Protein AF-A0A162UGE2-F1 (afdb_monomer)

pLDDT: mean 70.45, std 16.46, range [35.06, 89.88]

Solvent-accessible surface area (backbone atoms only — not comparable to full-atom values): 12257 Å² total; per-residue (Å²): 136,86,88,72,96,74,94,75,81,85,83,86,82,84,95,67,82,81,63,84,65,48,71,69,56,48,53,51,53,53,48,33,48,74,70,63,76,38,89,45,49,64,59,45,23,54,54,41,41,74,75,71,41,84,59,52,35,69,58,51,49,52,49,39,48,75,73,67,54,71,92,69,76,78,77,47,62,70,64,56,36,51,49,29,62,75,54,54,82,55,48,61,70,60,48,52,76,46,77,49,71,57,80,47,76,48,74,61,85,87,57,102,73,81,59,71,46,37,36,39,41,37,38,31,50,90,22,70,53,75,75,43,72,43,90,64,85,93,61,90,88,76,78,88,66,89,72,87,59,55,78,74,51,37,53,53,52,49,52,54,49,54,53,54,74,62,53,54,37,65,57,35,38,51,55,49,59,43,45,54,58,52,27,52,53,28,54,79,47,70,27,46,86,76,81,84,128

InterPro domains:
  IPR036397 Ribonuclease H superfam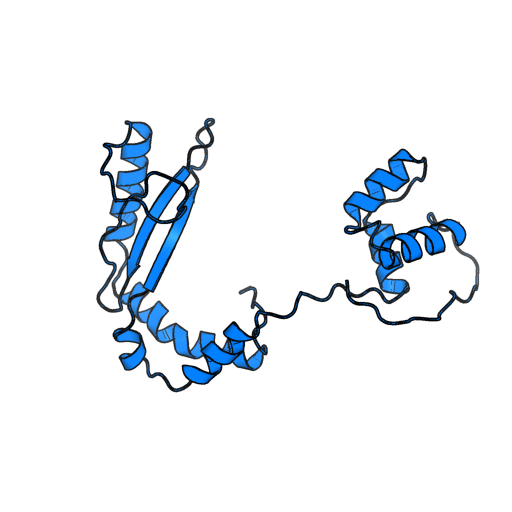ily [G3DSA:3.30.420.10] (74-150)
  IPR036397 Ribonuclease H superfamily [G3DSA:3.30.420.10] (151-194)

Structure (mmCIF, N/CA/C/O backbone):
data_AF-A0A162UGE2-F1
#
_entry.id   AF-A0A162UGE2-F1
#
loop_
_atom_site.group_PDB
_atom_site.id
_atom_site.type_symbol
_atom_site.label_atom_id
_atom_site.label_alt_id
_atom_site.label_comp_id
_atom_site.label_asym_id
_atom_site.label_entity_id
_atom_site.label_seq_id
_atom_site.pdbx_PDB_ins_code
_atom_site.Cartn_x
_atom_site.Cartn_y
_atom_site.Cartn_z
_atom_site.occupancy
_atom_site.B_iso_or_equiv
_atom_site.auth_seq_id
_atom_site.auth_comp_id
_atom_site.auth_asym_id
_atom_site.auth_atom_id
_atom_site.pdbx_PDB_model_num
ATOM 1 N N . MET A 1 1 ? -16.687 3.873 14.092 1.00 37.12 1 MET A N 1
ATOM 2 C CA . MET A 1 1 ? -17.108 2.697 14.892 1.00 37.12 1 MET A CA 1
ATOM 3 C C . MET A 1 1 ? -18.549 2.375 14.524 1.00 37.12 1 MET A C 1
ATOM 5 O O . MET A 1 1 ? -19.395 3.227 14.742 1.00 37.12 1 MET A O 1
ATOM 9 N N . LYS A 1 2 ? -18.861 1.229 13.899 1.00 37.53 2 LYS A N 1
ATOM 10 C CA . LYS A 1 2 ? -20.266 0.916 13.568 1.00 37.53 2 LYS A CA 1
ATOM 11 C C . LYS A 1 2 ? -20.962 0.146 14.689 1.00 37.53 2 LYS A C 1
ATOM 13 O O . LYS A 1 2 ? -20.415 -0.804 15.243 1.00 37.53 2 LYS A O 1
ATOM 18 N N . LYS A 1 3 ? -22.176 0.619 14.982 1.00 38.38 3 LYS A N 1
ATOM 19 C CA . LYS A 1 3 ? -23.076 0.246 16.076 1.00 38.38 3 LYS A CA 1
ATOM 20 C C . LYS A 1 3 ? -23.472 -1.230 15.995 1.00 38.38 3 LYS A C 1
ATOM 22 O O . LYS A 1 3 ? -24.048 -1.667 15.002 1.00 38.38 3 LYS A O 1
ATOM 27 N N . LYS A 1 4 ? -23.218 -1.976 17.068 1.00 35.09 4 LYS A N 1
ATOM 28 C CA . LYS A 1 4 ? -24.008 -3.158 17.423 1.00 35.09 4 LYS A CA 1
ATOM 29 C C . LYS A 1 4 ? -24.786 -2.793 18.677 1.00 35.09 4 LYS A C 1
ATOM 31 O O . LYS A 1 4 ? -24.196 -2.310 19.639 1.00 35.09 4 LYS A O 1
ATOM 36 N N . HIS A 1 5 ? -26.103 -2.957 18.635 1.00 36.00 5 HIS A N 1
ATOM 37 C CA . HIS A 1 5 ? -26.943 -2.776 19.811 1.00 36.00 5 HIS A CA 1
ATOM 38 C C . HIS A 1 5 ? -26.570 -3.878 20.808 1.00 36.00 5 HIS A C 1
ATOM 40 O O . HIS A 1 5 ? -26.727 -5.057 20.501 1.00 36.00 5 HIS A O 1
ATOM 46 N N . CYS A 1 6 ? -25.992 -3.496 21.946 1.00 35.06 6 CYS A N 1
ATOM 47 C CA . CYS A 1 6 ? -25.591 -4.427 22.991 1.00 35.06 6 CYS A CA 1
ATOM 48 C C . CYS A 1 6 ? -26.278 -4.009 24.291 1.00 35.06 6 CYS A C 1
ATOM 50 O O . CYS A 1 6 ? -25.875 -3.047 24.939 1.00 35.06 6 CYS A O 1
ATOM 52 N N . THR A 1 7 ? -27.354 -4.708 24.641 1.00 39.28 7 THR A N 1
ATOM 53 C CA . THR A 1 7 ? -27.967 -4.662 25.969 1.00 39.28 7 THR A CA 1
ATOM 54 C C . THR A 1 7 ? -27.251 -5.686 26.840 1.00 39.28 7 THR A C 1
ATOM 56 O O . THR A 1 7 ? -27.630 -6.856 26.863 1.00 39.28 7 THR A O 1
ATOM 59 N N . PHE A 1 8 ? -26.184 -5.277 27.520 1.00 36.88 8 PHE A N 1
ATOM 60 C CA . PHE A 1 8 ? -25.594 -6.097 28.574 1.00 36.88 8 PHE A CA 1
ATOM 61 C C . PHE A 1 8 ? -25.014 -5.198 29.666 1.00 36.88 8 PHE A C 1
ATOM 63 O O . PHE A 1 8 ? -24.009 -4.521 29.460 1.00 36.88 8 PHE A O 1
ATOM 70 N N . LEU A 1 9 ? -25.696 -5.166 30.813 1.00 38.81 9 LEU A N 1
ATOM 71 C CA . LEU A 1 9 ? -25.177 -4.603 32.058 1.00 38.81 9 LEU A CA 1
ATOM 72 C C . LEU A 1 9 ? -24.212 -5.626 32.684 1.00 38.81 9 LEU A C 1
ATOM 74 O O . LEU A 1 9 ? -24.515 -6.822 32.638 1.00 38.81 9 LEU A O 1
ATOM 78 N N . PRO A 1 10 ? -23.067 -5.216 33.257 1.00 40.47 10 PRO A N 1
ATOM 79 C CA . PRO A 1 10 ? -22.128 -6.160 33.848 1.00 40.47 10 PRO A CA 1
ATOM 80 C C . PRO A 1 10 ? -22.742 -6.799 35.098 1.00 40.47 10 PRO A C 1
ATOM 82 O O . PRO A 1 10 ? -23.132 -6.113 36.039 1.00 40.47 10 PRO A O 1
ATOM 85 N N . THR A 1 11 ? -22.809 -8.128 35.124 1.00 37.62 11 THR A N 1
ATOM 86 C CA . THR A 1 11 ? -23.191 -8.898 36.311 1.00 37.62 11 THR A CA 1
ATOM 87 C C . THR A 1 11 ? -22.106 -8.781 37.380 1.00 37.62 11 THR A C 1
ATOM 89 O O . THR A 1 11 ? -20.961 -9.176 37.152 1.00 37.62 11 THR A O 1
ATOM 92 N N . ALA A 1 12 ? -22.468 -8.255 38.549 1.00 46.47 12 ALA A N 1
ATOM 93 C CA . ALA A 1 12 ? -21.586 -8.151 39.704 1.00 46.47 12 ALA A CA 1
ATOM 94 C C . ALA A 1 12 ? -21.286 -9.530 40.314 1.00 46.47 12 ALA A C 1
ATOM 96 O O . ALA A 1 12 ? -22.210 -10.288 40.603 1.00 46.47 12 ALA A O 1
ATOM 97 N N . SER A 1 13 ? -20.007 -9.833 40.578 1.00 38.47 13 SER A N 1
ATOM 98 C CA . SER A 1 13 ? -19.630 -10.804 41.615 1.00 38.47 13 SER A CA 1
ATOM 99 C C . SER A 1 13 ? -18.133 -10.753 41.986 1.00 38.47 13 SER A C 1
ATOM 101 O O . SER A 1 13 ? -17.267 -10.996 41.149 1.00 38.47 13 SER A O 1
ATOM 103 N N . MET A 1 14 ? -17.908 -10.548 43.292 1.00 36.94 14 MET A N 1
ATOM 104 C CA . MET A 1 14 ? -16.846 -11.090 44.160 1.00 36.94 14 MET A CA 1
ATOM 105 C C . MET A 1 14 ? -15.419 -10.491 44.110 1.00 36.94 14 MET A C 1
ATOM 107 O O . MET A 1 14 ? -14.548 -10.915 43.359 1.00 36.94 14 MET A O 1
ATOM 111 N N . GLY A 1 15 ? -15.155 -9.584 45.065 1.00 42.31 15 GLY A N 1
ATOM 112 C CA . GLY A 1 15 ? -13.962 -9.647 45.928 1.00 42.31 15 GLY A CA 1
ATOM 113 C C . GLY A 1 15 ? -12.599 -9.230 45.364 1.00 42.31 15 GLY A C 1
ATOM 114 O O . GLY A 1 15 ? -11.612 -9.901 45.653 1.00 42.31 15 GLY A O 1
ATOM 115 N N . SER A 1 16 ? -12.494 -8.132 44.612 1.00 43.59 16 SER A N 1
ATOM 116 C CA . SER A 1 16 ? -11.194 -7.609 44.151 1.00 43.59 16 SER A CA 1
ATOM 117 C C . SER A 1 16 ? -10.983 -6.123 44.470 1.00 43.59 16 SER A C 1
ATOM 119 O O . SER A 1 16 ? -11.924 -5.395 44.786 1.00 43.59 16 SER A O 1
ATOM 121 N N . ARG A 1 17 ? -9.705 -5.703 44.441 1.00 45.56 17 ARG 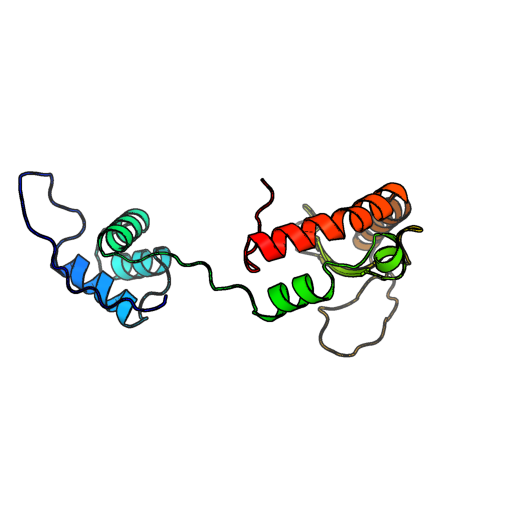A N 1
ATOM 122 C CA . ARG A 1 17 ? -9.225 -4.320 44.626 1.00 45.56 17 ARG A CA 1
ATOM 123 C C . ARG A 1 17 ? -10.130 -3.352 43.844 1.00 45.56 17 ARG A C 1
ATOM 125 O O . ARG A 1 17 ? -10.404 -3.651 42.682 1.00 45.56 17 ARG A O 1
ATOM 132 N N . PRO A 1 18 ? -10.581 -2.230 44.440 1.00 50.41 18 PRO A N 1
ATOM 133 C CA . PRO A 1 18 ? -11.580 -1.364 43.820 1.00 50.41 18 PRO A CA 1
ATOM 134 C C . PRO A 1 18 ? -11.155 -0.989 42.401 1.00 50.41 18 PRO A C 1
ATOM 136 O O . PRO A 1 18 ? -10.018 -0.561 42.176 1.00 50.41 18 PRO A O 1
ATOM 139 N N . ALA A 1 19 ? -12.052 -1.218 41.441 1.00 59.06 19 ALA A N 1
ATOM 140 C CA . ALA A 1 19 ? -11.786 -0.936 40.044 1.00 59.06 19 ALA A CA 1
ATOM 141 C C . ALA A 1 19 ? -11.471 0.558 39.884 1.00 59.06 19 ALA A C 1
ATOM 143 O O . ALA A 1 19 ? -12.216 1.417 40.347 1.00 59.06 19 ALA A O 1
ATOM 144 N N . GLN A 1 20 ? -10.368 0.871 39.200 1.00 63.16 20 GLN A N 1
ATOM 145 C CA . GLN A 1 20 ? -9.958 2.250 38.896 1.00 63.16 20 GLN A CA 1
ATOM 146 C C . GLN A 1 20 ? -11.020 3.015 38.076 1.00 63.16 20 GLN A C 1
ATOM 148 O O . GLN A 1 20 ? -10.999 4.240 38.004 1.00 63.16 20 GLN A O 1
ATOM 153 N N . ILE A 1 21 ? -11.947 2.286 37.452 1.00 70.19 21 ILE A N 1
ATOM 154 C CA . ILE A 1 21 ? -13.096 2.812 36.726 1.00 70.19 21 ILE A CA 1
ATOM 155 C C . ILE A 1 21 ? -14.345 2.262 37.416 1.00 70.19 21 ILE A C 1
ATOM 157 O O . ILE A 1 21 ? -14.607 1.063 37.354 1.00 70.19 21 ILE A O 1
ATOM 161 N N . ASP A 1 22 ? -15.095 3.144 38.069 1.00 79.19 22 ASP A N 1
ATOM 162 C CA . ASP A 1 22 ? -16.381 2.819 38.689 1.00 79.19 22 ASP A CA 1
ATOM 163 C C . ASP A 1 22 ? -17.473 2.575 37.621 1.00 79.19 22 ASP A C 1
ATOM 165 O O . ASP A 1 22 ? -17.327 2.958 36.455 1.00 79.19 22 ASP A O 1
ATOM 169 N N . GLU A 1 23 ? -18.591 1.959 37.999 1.00 79.88 23 GLU A N 1
ATOM 170 C CA . GLU A 1 23 ? -19.719 1.631 37.118 1.00 79.88 23 GLU A CA 1
ATOM 171 C C . GLU A 1 23 ? -20.290 2.884 36.431 1.00 79.88 23 GLU A C 1
ATOM 173 O O . GLU A 1 23 ? -20.550 2.892 35.224 1.00 79.88 23 GLU A O 1
ATOM 178 N N . ARG A 1 24 ? -20.378 3.999 37.166 1.00 79.88 24 ARG A N 1
ATOM 179 C CA . ARG A 1 24 ? -20.823 5.295 36.623 1.00 79.88 24 ARG A CA 1
ATOM 180 C C . ARG A 1 24 ? -19.891 5.819 35.536 1.00 79.88 24 ARG A C 1
ATOM 182 O O . ARG A 1 24 ? -20.348 6.295 34.496 1.00 79.88 24 ARG A O 1
ATOM 189 N N . LEU A 1 25 ? -18.583 5.716 35.764 1.00 84.38 25 LEU A N 1
ATOM 190 C CA . LEU A 1 25 ? -17.578 6.152 34.799 1.00 84.38 25 LEU A CA 1
ATOM 191 C C . LEU A 1 25 ? -17.548 5.217 33.586 1.00 84.38 25 LEU A C 1
ATOM 193 O O . LEU A 1 25 ? -17.397 5.678 32.458 1.00 84.38 25 LEU A O 1
ATOM 197 N N . THR A 1 26 ? -17.781 3.925 33.807 1.00 85.75 26 THR A N 1
ATOM 198 C CA . THR A 1 26 ? -17.934 2.919 32.755 1.00 85.75 26 THR A CA 1
ATOM 199 C C . THR A 1 26 ? -19.084 3.267 31.816 1.00 85.75 26 THR A C 1
ATOM 201 O O . THR A 1 26 ? -18.873 3.380 30.608 1.00 85.75 26 THR A O 1
ATOM 204 N N . HIS A 1 27 ? -20.280 3.506 32.362 1.00 86.81 27 HIS A N 1
ATOM 205 C CA . HIS A 1 27 ? -21.447 3.901 31.574 1.00 86.81 27 HIS A CA 1
ATOM 206 C C . HIS A 1 27 ? -21.178 5.182 30.791 1.00 86.81 27 HIS A C 1
ATOM 208 O O . HIS A 1 27 ? -21.423 5.233 29.588 1.00 86.81 27 HIS A O 1
ATOM 214 N N . ARG A 1 28 ? -20.607 6.194 31.447 1.00 87.94 28 ARG A N 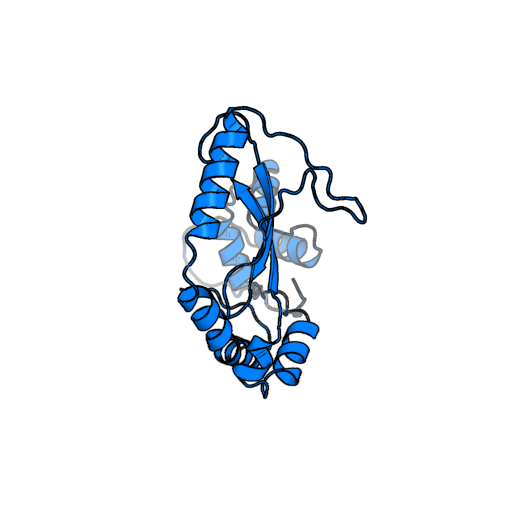1
ATOM 215 C CA . ARG A 1 28 ? -20.270 7.462 30.801 1.00 87.94 28 ARG A CA 1
ATOM 216 C C . ARG A 1 28 ? -19.314 7.279 29.621 1.00 87.94 28 ARG A C 1
ATOM 218 O O . ARG A 1 28 ? -19.569 7.826 28.555 1.00 87.94 28 ARG A O 1
ATOM 225 N N . ILE A 1 29 ? -18.240 6.506 29.794 1.00 87.56 29 ILE A N 1
ATOM 226 C CA . ILE A 1 29 ? -17.275 6.225 28.723 1.00 87.56 29 ILE A CA 1
ATOM 227 C C . ILE A 1 29 ? -17.977 5.517 27.563 1.00 87.56 29 ILE A C 1
ATOM 229 O O . ILE A 1 29 ? -17.839 5.944 26.421 1.00 87.56 29 ILE A O 1
ATOM 233 N N . ILE A 1 30 ? -18.759 4.471 27.841 1.00 87.88 30 ILE A N 1
ATOM 234 C CA . ILE A 1 30 ? -19.485 3.720 26.810 1.00 87.88 30 ILE A CA 1
ATOM 235 C C . ILE A 1 30 ? -20.422 4.643 26.025 1.00 87.88 30 ILE A C 1
ATOM 237 O O . ILE A 1 30 ? -20.365 4.653 24.796 1.00 87.88 30 ILE A O 1
ATOM 241 N N . TYR A 1 31 ? -21.239 5.449 26.709 1.00 88.25 31 TYR A N 1
ATOM 242 C CA . TYR A 1 31 ? -22.165 6.372 26.053 1.00 88.25 31 TYR A CA 1
ATOM 243 C C . TYR A 1 31 ? -21.446 7.464 25.259 1.00 88.25 31 TYR A C 1
ATOM 245 O O . TYR A 1 31 ? -21.863 7.746 24.143 1.00 88.25 31 TYR A O 1
ATOM 253 N N . ALA A 1 32 ? -20.332 8.007 25.753 1.00 87.50 32 ALA A N 1
ATOM 254 C CA . ALA A 1 32 ? -19.533 8.980 25.006 1.00 87.50 32 ALA A CA 1
ATOM 255 C C . ALA A 1 32 ? -18.943 8.386 23.710 1.00 87.50 32 ALA A C 1
ATOM 257 O O . ALA A 1 32 ? -18.881 9.063 22.686 1.00 87.50 32 ALA A O 1
ATOM 258 N N . PHE A 1 33 ? -18.569 7.100 23.704 1.00 86.38 33 PHE A N 1
ATOM 259 C CA . PHE A 1 33 ? -18.172 6.399 22.474 1.00 86.38 33 PHE A CA 1
ATOM 260 C C . PHE A 1 33 ? -19.370 6.056 21.566 1.00 86.38 33 PHE A C 1
ATOM 262 O O . PHE A 1 33 ? -19.222 6.055 20.345 1.00 86.38 33 PHE A O 1
ATOM 269 N N . LEU A 1 34 ? -20.557 5.777 22.123 1.00 84.00 34 LEU A N 1
ATOM 270 C CA . LEU A 1 34 ? -21.784 5.542 21.341 1.00 84.00 34 LEU A CA 1
ATOM 271 C C . LEU A 1 34 ? -22.334 6.821 20.691 1.00 84.00 34 LEU A C 1
ATOM 273 O O . LEU A 1 34 ? -22.876 6.747 19.586 1.00 84.00 34 LEU A O 1
ATOM 277 N N . ASN A 1 35 ? -22.182 7.959 21.369 1.00 85.12 35 ASN A N 1
ATOM 278 C CA . ASN A 1 35 ? -22.603 9.289 20.928 1.00 85.12 35 ASN A CA 1
ATOM 279 C C . ASN A 1 35 ? -21.538 10.007 20.085 1.00 85.12 35 ASN A C 1
ATOM 281 O O . ASN A 1 35 ? -21.741 11.153 19.706 1.00 85.12 35 ASN A O 1
ATOM 285 N N . GLU A 1 36 ? -20.420 9.338 19.782 1.00 81.56 36 GLU A N 1
ATOM 286 C CA . GLU A 1 36 ? -19.321 9.869 18.960 1.00 81.56 36 GLU A CA 1
ATOM 287 C C . GLU A 1 36 ? -18.612 11.102 19.559 1.00 81.56 36 GLU A C 1
ATOM 289 O O . GLU A 1 36 ? -17.862 11.792 18.873 1.00 81.56 36 GLU A O 1
ATOM 294 N N . GLU A 1 37 ? -18.767 11.340 20.862 1.00 85.00 37 GLU A N 1
ATOM 295 C CA . GLU A 1 37 ? -18.023 12.365 21.606 1.00 85.00 37 GLU A CA 1
ATOM 296 C C . GLU A 1 37 ? -16.552 11.960 21.788 1.00 85.00 37 GLU A C 1
ATOM 298 O O . GLU A 1 37 ? -15.649 12.799 21.760 1.00 85.00 37 GLU A O 1
ATOM 303 N N . PHE A 1 38 ? -16.293 10.653 21.927 1.00 84.69 38 PHE A N 1
ATOM 304 C CA . PHE A 1 38 ? -14.947 10.088 21.956 1.00 84.69 38 PHE A CA 1
ATOM 305 C C . PHE A 1 38 ? -14.651 9.266 20.704 1.00 84.69 38 PHE A C 1
ATOM 307 O O . PHE A 1 38 ? -15.330 8.289 20.395 1.00 84.69 38 PHE A O 1
ATOM 314 N N . ILE A 1 39 ? -13.560 9.624 20.020 1.00 77.25 39 ILE A N 1
ATOM 315 C CA . ILE A 1 39 ? -13.089 8.922 18.819 1.00 77.25 39 ILE A CA 1
ATOM 316 C C . ILE A 1 39 ? -11.964 7.943 19.175 1.00 77.25 39 ILE A C 1
ATOM 318 O O . ILE A 1 39 ? -11.911 6.822 18.665 1.00 77.25 39 ILE A O 1
ATOM 322 N N . THR A 1 40 ? -11.047 8.342 20.065 1.00 84.06 40 THR A N 1
ATOM 323 C CA . THR A 1 40 ? -9.858 7.545 20.411 1.00 84.06 40 THR A CA 1
ATOM 324 C C . THR A 1 40 ? -9.666 7.392 21.915 1.00 84.06 40 THR A C 1
ATOM 326 O O . THR A 1 40 ? -9.9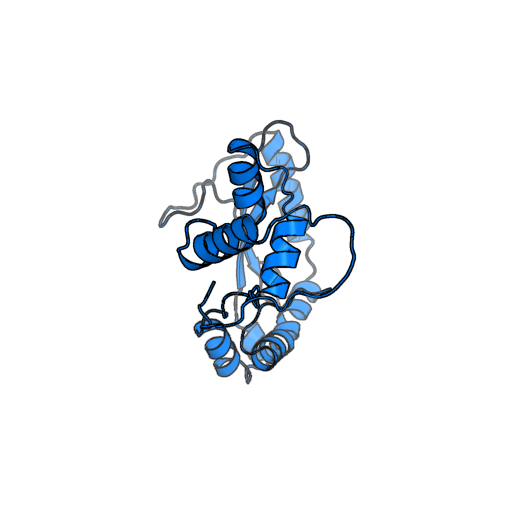57 8.301 22.690 1.00 84.06 40 THR A O 1
ATOM 329 N N . THR A 1 41 ? -9.084 6.260 22.330 1.00 85.12 41 THR A N 1
ATOM 330 C CA . THR A 1 41 ? -8.807 5.969 23.750 1.00 85.12 41 THR A CA 1
ATOM 331 C C . THR A 1 41 ? -7.822 6.954 24.387 1.00 85.12 41 THR A C 1
ATOM 333 O O . THR A 1 41 ? -7.866 7.189 25.590 1.00 85.12 41 THR A O 1
ATOM 336 N N . THR A 1 42 ? -6.914 7.523 23.590 1.00 87.00 42 THR A N 1
ATOM 337 C CA . THR A 1 42 ? -5.913 8.496 24.058 1.00 87.00 42 THR A CA 1
ATOM 338 C C . THR A 1 42 ? -6.525 9.883 24.237 1.00 87.00 42 THR A C 1
ATOM 340 O O . THR A 1 42 ? -6.179 10.594 25.175 1.00 87.00 42 THR A O 1
ATOM 343 N N . GLN A 1 43 ? -7.457 10.269 23.359 1.00 88.12 43 GLN A N 1
ATOM 344 C CA . GLN A 1 43 ? -8.219 11.509 23.506 1.00 88.12 43 GLN A CA 1
ATOM 345 C C . GLN A 1 43 ? -9.124 11.445 24.737 1.00 88.12 43 GLN A C 1
ATOM 347 O O . GLN A 1 43 ? -9.091 12.361 25.555 1.00 88.12 43 GLN A O 1
ATOM 352 N N . SER A 1 44 ? -9.855 10.339 24.912 1.00 86.00 44 SER A N 1
ATOM 353 C CA . SER A 1 44 ? -10.704 10.145 26.088 1.00 86.00 44 SER A CA 1
ATOM 354 C C . SER A 1 44 ? -9.894 10.146 27.387 1.00 86.00 44 SER A C 1
ATOM 356 O O . SER A 1 44 ? -10.343 10.718 28.369 1.00 86.00 44 SER A O 1
ATOM 358 N N . GLU A 1 45 ? -8.678 9.576 27.404 1.00 89.88 45 GLU A N 1
ATOM 359 C CA . GLU A 1 45 ? -7.782 9.673 28.570 1.00 89.88 45 GLU A CA 1
ATOM 360 C C . GLU A 1 45 ? -7.481 11.131 28.927 1.00 89.88 45 GLU A C 1
ATOM 362 O O . GLU A 1 45 ? -7.650 11.514 30.079 1.00 89.88 45 GLU A O 1
ATOM 367 N N . ARG A 1 46 ? -7.064 11.954 27.955 1.00 87.56 46 ARG A N 1
ATOM 368 C CA . ARG A 1 46 ? -6.709 13.359 28.212 1.00 87.56 46 ARG A CA 1
ATOM 369 C C . ARG A 1 46 ? -7.888 14.152 28.762 1.00 87.56 46 ARG A C 1
ATOM 371 O O . ARG A 1 46 ? -7.711 14.917 29.703 1.00 87.56 46 ARG A O 1
ATOM 378 N N . GLN A 1 47 ? -9.071 13.948 28.190 1.00 88.31 47 GLN A N 1
ATOM 379 C CA . GLN A 1 47 ? -10.275 14.664 28.596 1.00 88.31 47 GLN A CA 1
ATOM 380 C C . GLN A 1 47 ? -10.741 14.240 29.992 1.00 88.31 47 GLN A C 1
ATOM 382 O O . GLN A 1 47 ? -10.967 15.091 30.843 1.00 88.31 47 GLN A O 1
ATOM 387 N N . LEU A 1 48 ? -10.773 12.935 30.273 1.00 88.00 48 LEU A N 1
ATOM 388 C CA . LEU A 1 48 ? -11.138 12.423 31.596 1.00 88.00 48 LEU A CA 1
ATOM 389 C C . LEU A 1 48 ? -10.110 12.810 32.670 1.00 88.00 48 LEU A C 1
ATOM 391 O O . LEU A 1 48 ? -10.502 13.153 33.782 1.00 88.00 48 LEU A O 1
ATOM 395 N N . CYS A 1 49 ? -8.814 12.828 32.337 1.00 87.62 49 CYS A N 1
ATOM 396 C CA . CYS A 1 49 ? -7.779 13.347 33.236 1.00 87.62 49 CYS A CA 1
ATOM 397 C C . CYS A 1 49 ? -7.971 14.842 33.522 1.00 87.62 49 CYS A C 1
ATOM 399 O O . CYS A 1 49 ? -7.794 15.264 34.661 1.00 87.62 49 CYS A O 1
ATOM 401 N N . GLY A 1 50 ? -8.351 15.635 32.513 1.00 84.94 50 GLY A N 1
ATOM 402 C CA . GLY A 1 50 ? -8.638 17.065 32.665 1.00 84.94 50 GLY A CA 1
ATOM 403 C C . GLY A 1 50 ? -9.840 17.359 33.567 1.00 84.94 50 GLY A C 1
ATOM 404 O O . GLY A 1 50 ? -9.887 18.402 34.208 1.00 84.94 50 GLY A O 1
ATOM 405 N N . GLU A 1 51 ? -10.774 16.417 33.671 1.00 85.81 51 GLU A N 1
ATOM 406 C CA . GLU A 1 51 ? -11.935 16.487 34.564 1.00 85.81 51 GLU A CA 1
ATOM 407 C C . GLU A 1 51 ? -11.675 15.898 35.964 1.00 85.81 51 GLU A C 1
ATOM 409 O O . GLU A 1 51 ? -12.581 15.849 36.794 1.00 85.81 51 GLU A O 1
ATOM 414 N N . GLY A 1 52 ? -10.447 15.443 36.243 1.00 83.50 52 GLY A N 1
ATOM 415 C CA . GLY A 1 52 ? -10.041 14.923 37.552 1.00 83.50 52 GLY A CA 1
ATOM 416 C C . GLY A 1 52 ? -10.164 13.405 37.727 1.00 83.50 52 GLY A C 1
ATOM 417 O O . GLY A 1 52 ? -9.919 12.900 38.822 1.00 83.50 52 GLY A O 1
ATOM 418 N N . PHE A 1 53 ? -10.489 12.646 36.675 1.00 84.62 53 PHE A N 1
ATOM 419 C CA . PHE A 1 53 ? -10.497 11.183 36.740 1.00 84.62 53 PHE A CA 1
ATOM 420 C C . PHE A 1 53 ? -9.103 10.605 36.465 1.00 84.62 53 PHE A C 1
ATOM 422 O O . PHE A 1 53 ? -8.503 10.840 35.418 1.00 84.62 53 PHE A O 1
ATOM 429 N N . ALA A 1 54 ? -8.603 9.759 37.366 1.00 82.81 54 ALA A N 1
ATOM 430 C CA . ALA A 1 54 ? -7.342 9.047 37.176 1.00 82.81 54 ALA A CA 1
ATOM 431 C C . ALA A 1 54 ? -7.532 7.814 36.270 1.00 82.81 54 ALA A C 1
ATOM 433 O O . ALA A 1 54 ? -7.539 6.683 36.749 1.00 82.81 54 ALA A O 1
ATOM 434 N N . VAL A 1 55 ? -7.692 8.006 34.956 1.00 84.50 55 VAL A N 1
ATOM 435 C CA . VAL A 1 55 ? -7.897 6.920 33.972 1.00 84.50 55 VAL A CA 1
ATOM 436 C C . VAL A 1 55 ? -6.757 6.891 32.955 1.00 84.50 55 VAL A C 1
ATOM 438 O O . VAL A 1 55 ? -6.244 7.930 32.567 1.00 84.50 55 VAL A O 1
ATOM 441 N N . LYS A 1 56 ? -6.359 5.697 32.497 1.00 86.00 56 LYS A N 1
ATOM 442 C CA . LYS A 1 56 ? -5.345 5.502 31.444 1.00 86.00 56 LYS A CA 1
ATOM 443 C C . LYS A 1 56 ? -5.958 4.885 30.185 1.00 86.00 56 LYS A C 1
ATOM 445 O O . LYS A 1 56 ? -6.833 4.024 30.290 1.00 86.00 56 LYS A O 1
ATOM 450 N N . ALA A 1 57 ? -5.465 5.233 28.994 1.00 86.06 57 ALA A N 1
ATOM 451 C CA . ALA A 1 57 ? -5.970 4.707 27.721 1.00 86.06 57 ALA A CA 1
ATOM 452 C C . ALA A 1 57 ? -5.997 3.166 27.624 1.00 86.06 57 ALA A C 1
ATOM 454 O O . ALA A 1 57 ? -6.948 2.635 27.043 1.00 86.06 57 ALA A O 1
ATOM 455 N N . PRO A 1 58 ? -5.030 2.405 28.184 1.00 86.06 58 PRO A N 1
ATOM 456 C CA . PRO A 1 58 ? -5.121 0.947 28.230 1.00 86.06 58 PRO A CA 1
ATOM 457 C C . PRO A 1 58 ? -6.332 0.439 29.023 1.00 86.06 58 PRO A C 1
ATOM 459 O O . PRO A 1 58 ? -6.975 -0.509 28.582 1.00 86.06 58 PRO A O 1
ATOM 462 N N . ALA A 1 59 ? -6.692 1.090 30.135 1.00 85.12 59 ALA A N 1
ATOM 463 C CA . ALA A 1 59 ? -7.859 0.715 30.935 1.00 85.12 59 ALA A CA 1
ATOM 464 C C . ALA A 1 59 ? -9.166 0.963 30.164 1.00 85.12 59 ALA A C 1
ATOM 466 O O . ALA A 1 59 ? -10.023 0.084 30.106 1.00 85.12 59 ALA A O 1
ATOM 467 N N . ILE A 1 60 ? -9.263 2.103 29.470 1.00 86.50 60 ILE A N 1
ATOM 468 C CA . ILE A 1 60 ? -10.389 2.428 28.574 1.00 86.50 60 ILE A CA 1
ATOM 469 C C . ILE A 1 60 ? -10.499 1.391 27.454 1.00 86.50 60 ILE A C 1
ATOM 471 O O . ILE A 1 60 ? -11.583 0.914 27.139 1.00 86.50 60 ILE A O 1
ATOM 475 N N . ARG A 1 61 ? -9.371 0.988 26.861 1.00 86.75 61 ARG A N 1
ATOM 476 C CA . ARG A 1 61 ? -9.346 -0.031 25.805 1.00 86.75 61 ARG A CA 1
ATOM 477 C C . ARG A 1 61 ? -9.833 -1.391 26.301 1.00 86.75 61 ARG A C 1
ATOM 479 O O . ARG A 1 61 ? -10.578 -2.055 25.585 1.00 86.75 61 ARG A O 1
ATOM 486 N N . THR A 1 62 ? -9.391 -1.820 27.482 1.00 84.12 62 THR A N 1
ATOM 487 C CA . THR A 1 62 ? -9.844 -3.075 28.097 1.00 84.12 62 THR A CA 1
ATOM 488 C C . THR A 1 62 ? -11.339 -3.022 28.390 1.00 84.12 62 THR A C 1
ATOM 490 O O . THR A 1 62 ? -12.045 -3.969 28.051 1.00 84.12 62 THR A O 1
ATOM 493 N N . LEU A 1 63 ? -11.827 -1.894 28.916 1.00 87.31 63 LEU A N 1
ATOM 494 C CA . LEU A 1 63 ? -13.248 -1.671 29.159 1.00 87.31 63 LEU A CA 1
ATOM 495 C C . LEU A 1 63 ? -14.066 -1.777 27.868 1.00 87.31 63 LEU A C 1
ATOM 497 O O . LEU A 1 63 ? -14.996 -2.568 27.796 1.00 87.31 63 LEU A O 1
ATOM 501 N N . LEU A 1 64 ? -13.680 -1.046 26.821 1.00 86.56 64 LEU A N 1
ATOM 502 C CA . LEU A 1 64 ? -14.375 -1.068 25.532 1.00 86.56 64 LEU A CA 1
ATOM 503 C C . LEU A 1 64 ? -14.446 -2.486 24.947 1.00 86.56 64 LEU A C 1
ATOM 505 O O . LEU A 1 64 ? -15.500 -2.898 24.466 1.00 86.56 64 LEU A O 1
ATOM 509 N N . LYS A 1 65 ? -13.359 -3.261 25.040 1.00 84.94 65 LYS A N 1
ATOM 510 C CA . LYS A 1 65 ? -13.353 -4.670 24.618 1.00 84.94 65 LYS A CA 1
ATOM 511 C C . LYS A 1 65 ? -14.323 -5.524 25.438 1.00 84.94 65 LYS A C 1
ATOM 513 O O . LYS A 1 65 ? -15.048 -6.318 24.847 1.00 84.94 65 LYS A O 1
ATOM 518 N N . ALA A 1 66 ? -14.343 -5.358 26.763 1.00 82.38 66 ALA A N 1
ATOM 519 C CA . ALA A 1 66 ? -15.268 -6.068 27.648 1.00 82.38 66 ALA A CA 1
ATOM 520 C C . ALA A 1 66 ? -16.737 -5.711 27.354 1.00 82.38 66 ALA A C 1
ATOM 522 O O . ALA A 1 66 ? -17.599 -6.581 27.392 1.00 82.38 66 ALA A O 1
ATOM 523 N N . SER A 1 67 ? -17.008 -4.461 26.968 1.00 81.69 67 SER A N 1
ATOM 524 C CA . SER A 1 67 ? -18.330 -3.965 26.559 1.00 81.69 67 SER A CA 1
ATOM 525 C C . SER A 1 67 ? -18.704 -4.281 25.102 1.00 81.69 67 SER A C 1
ATOM 527 O O . SER A 1 67 ? -19.723 -3.799 24.610 1.00 81.69 67 SER A O 1
ATOM 529 N N . GLY A 1 68 ? -17.897 -5.066 24.380 1.00 81.62 68 GLY A N 1
ATOM 530 C CA . GLY A 1 68 ? -18.209 -5.514 23.018 1.00 81.62 68 GLY A CA 1
ATOM 531 C C . GLY A 1 68 ? -17.8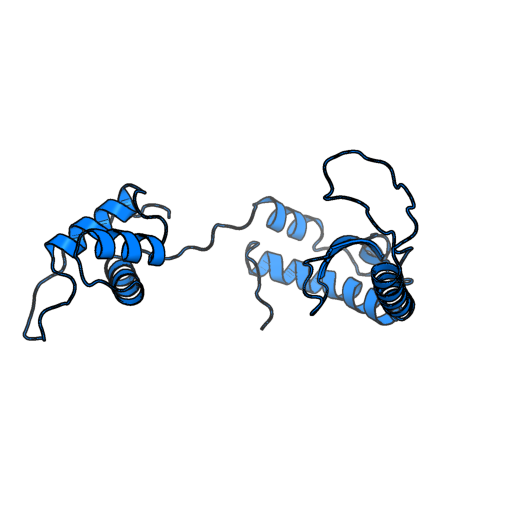33 -4.543 21.891 1.00 81.62 68 GLY A C 1
ATOM 532 O O . GLY A 1 68 ? -18.175 -4.796 20.733 1.00 81.62 68 GLY A O 1
ATOM 533 N N . PHE A 1 69 ? -17.096 -3.463 22.170 1.00 79.69 69 PHE A N 1
ATOM 534 C CA . PHE A 1 69 ? -16.526 -2.621 21.117 1.00 79.69 69 PHE A CA 1
ATOM 535 C C . PHE A 1 69 ? -15.354 -3.340 20.447 1.00 79.69 69 PHE A C 1
ATOM 537 O O . PHE A 1 69 ? -14.323 -3.631 21.057 1.00 79.69 69 PHE A O 1
ATOM 544 N N . THR A 1 70 ? -15.486 -3.575 19.146 1.00 69.88 70 THR A N 1
ATOM 545 C CA . THR A 1 70 ? -14.423 -4.145 18.316 1.00 69.88 70 THR A CA 1
ATOM 546 C C . THR A 1 70 ? -13.862 -3.087 17.376 1.00 69.88 70 THR A C 1
ATOM 548 O O . THR A 1 70 ? -14.618 -2.490 16.605 1.00 69.88 70 THR A O 1
ATOM 551 N N . CYS A 1 71 ? -12.539 -2.897 17.378 1.00 60.25 71 CYS A N 1
ATOM 552 C CA . CYS A 1 71 ? -11.857 -2.135 16.333 1.00 60.25 71 CYS A CA 1
ATOM 553 C C . CYS A 1 71 ? -11.989 -2.896 15.011 1.00 60.25 71 CYS A C 1
ATOM 555 O O . CYS A 1 71 ? -11.246 -3.839 14.746 1.00 60.25 71 CYS A O 1
ATOM 557 N N . THR A 1 72 ? -12.965 -2.514 14.201 1.00 54.12 72 THR A N 1
ATOM 558 C CA . THR A 1 72 ? -13.087 -2.995 12.830 1.00 54.12 72 THR A CA 1
ATOM 559 C C . THR A 1 72 ? -12.221 -2.097 11.963 1.00 54.12 72 THR A C 1
ATOM 561 O O . THR A 1 72 ? -12.393 -0.881 11.970 1.00 54.12 72 THR A O 1
ATOM 564 N N . LEU A 1 73 ? -11.256 -2.689 11.256 1.00 56.75 73 LEU A N 1
ATOM 565 C CA . LEU A 1 73 ? -10.604 -1.999 10.149 1.00 56.75 73 LEU A CA 1
ATOM 566 C C . LEU A 1 73 ? -11.704 -1.613 9.158 1.00 56.75 73 LEU A C 1
ATOM 568 O O . LEU A 1 73 ? -12.544 -2.460 8.830 1.00 56.75 73 LEU A O 1
ATOM 572 N N . GLU A 1 74 ? -11.720 -0.351 8.729 1.00 57.22 74 GLU A N 1
ATOM 573 C CA . GLU A 1 74 ? -12.658 0.097 7.703 1.00 57.22 74 GLU A CA 1
ATOM 574 C C . GLU A 1 74 ? -12.572 -0.859 6.504 1.00 57.22 74 GLU A C 1
ATOM 576 O O . GLU A 1 74 ? -11.469 -1.287 6.128 1.00 57.22 74 GLU A O 1
ATOM 581 N N . PRO A 1 75 ? -13.719 -1.280 5.945 1.00 54.53 75 PRO A N 1
ATOM 582 C CA . PRO A 1 75 ? -13.710 -2.162 4.800 1.00 54.53 75 PRO A CA 1
ATOM 583 C C . PRO A 1 75 ? -12.926 -1.490 3.667 1.00 54.53 75 PRO A C 1
ATOM 585 O O . PRO A 1 75 ? -13.040 -0.278 3.463 1.00 54.53 75 PRO A O 1
ATOM 588 N N . PRO A 1 76 ? -12.123 -2.259 2.923 1.00 61.31 76 PRO A N 1
ATOM 589 C CA . PRO A 1 76 ? -11.384 -1.725 1.796 1.00 61.31 76 PRO A CA 1
ATOM 590 C C . PRO A 1 76 ? -12.357 -1.130 0.768 1.00 61.31 76 PRO A C 1
ATOM 592 O O . PRO A 1 76 ? -13.492 -1.612 0.645 1.00 61.31 76 PRO A O 1
ATOM 595 N N . PRO A 1 77 ? -11.931 -0.123 -0.013 1.00 66.06 77 PRO A N 1
ATOM 596 C CA . PRO A 1 77 ? -12.739 0.397 -1.107 1.00 66.06 77 PRO A CA 1
ATOM 597 C C . PRO A 1 77 ? -13.177 -0.754 -2.021 1.00 66.06 77 PRO A C 1
ATOM 599 O O . PRO A 1 77 ? -12.341 -1.557 -2.444 1.00 66.06 77 PRO A O 1
ATOM 602 N N . LYS A 1 78 ? -14.477 -0.836 -2.346 1.00 68.75 78 LYS A N 1
ATOM 603 C CA . LYS A 1 78 ? -15.045 -1.894 -3.214 1.00 68.75 78 LYS A CA 1
ATOM 604 C C . LYS A 1 78 ? -14.272 -2.043 -4.535 1.00 68.75 78 LYS A C 1
ATOM 606 O O . LYS A 1 78 ? -14.059 -3.159 -5.003 1.00 68.75 78 LYS A O 1
ATOM 611 N N . GLN A 1 79 ? -13.770 -0.920 -5.046 1.00 76.56 79 GLN A N 1
ATOM 612 C CA . GLN A 1 79 ? -12.960 -0.798 -6.259 1.00 76.56 79 GLN A CA 1
ATOM 613 C C . GLN A 1 79 ? -11.709 -1.687 -6.249 1.00 76.56 79 GLN A C 1
ATOM 615 O O . GLN A 1 79 ? -11.319 -2.210 -7.286 1.00 76.56 79 GLN A O 1
ATOM 620 N N . ARG A 1 80 ? -11.090 -1.924 -5.084 1.00 78.75 80 ARG A N 1
ATOM 621 C CA . ARG A 1 80 ? -9.863 -2.728 -4.996 1.00 78.75 80 ARG A CA 1
ATOM 622 C C . ARG A 1 80 ? -10.118 -4.210 -5.268 1.00 78.75 80 ARG A C 1
ATOM 624 O O . ARG A 1 80 ? -9.295 -4.882 -5.887 1.00 78.75 80 ARG A O 1
ATOM 631 N N . LEU A 1 81 ? -11.257 -4.720 -4.800 1.00 82.44 81 LEU A N 1
ATOM 632 C CA . LEU A 1 81 ? -11.654 -6.105 -5.039 1.00 82.44 81 LEU A CA 1
ATOM 633 C C . LEU A 1 81 ? -12.123 -6.304 -6.484 1.00 82.44 81 LEU A C 1
ATOM 635 O O . LEU A 1 81 ? -11.838 -7.336 -7.081 1.00 82.44 81 LEU A O 1
ATOM 639 N N . GLU A 1 82 ? -12.825 -5.317 -7.037 1.00 83.81 82 GLU A N 1
ATOM 640 C CA . GLU A 1 82 ? -13.261 -5.314 -8.434 1.00 83.81 82 GLU A CA 1
ATOM 641 C C . GLU A 1 82 ? -12.071 -5.281 -9.397 1.00 83.81 82 GLU A C 1
ATOM 643 O O . GLU A 1 82 ? -11.980 -6.129 -10.280 1.00 83.81 82 GLU A O 1
ATOM 648 N N . PHE A 1 83 ? -11.091 -4.410 -9.142 1.00 85.12 83 PHE A N 1
ATOM 649 C CA . PHE A 1 83 ? -9.834 -4.382 -9.885 1.00 85.12 83 PHE A CA 1
ATOM 650 C C . PHE A 1 83 ? -9.151 -5.755 -9.882 1.00 85.12 83 PHE A C 1
ATOM 652 O O . PHE A 1 83 ? -8.842 -6.302 -10.937 1.00 85.12 83 PHE A O 1
ATOM 659 N N . ALA A 1 84 ? -8.982 -6.365 -8.704 1.00 86.06 84 ALA A N 1
ATOM 660 C CA . ALA A 1 84 ? -8.315 -7.659 -8.612 1.00 86.06 84 ALA A CA 1
ATOM 661 C C . ALA A 1 84 ? -9.050 -8.772 -9.372 1.00 86.06 84 ALA A C 1
ATOM 663 O O . ALA A 1 84 ? -8.400 -9.656 -9.914 1.00 86.06 84 ALA A O 1
ATOM 664 N N . ARG A 1 85 ? -10.386 -8.728 -9.439 1.00 86.25 85 ARG A N 1
ATOM 665 C CA . ARG A 1 85 ? -11.186 -9.690 -10.213 1.00 86.25 85 ARG A CA 1
ATOM 666 C C . ARG A 1 85 ? -11.052 -9.486 -11.717 1.00 86.25 85 ARG A C 1
ATOM 668 O O . ARG A 1 85 ? -10.961 -10.474 -12.435 1.00 86.25 85 ARG A O 1
ATOM 675 N N . ASN A 1 86 ? -11.011 -8.240 -12.178 1.00 87.12 86 ASN A N 1
ATOM 676 C CA . ASN A 1 86 ? -10.910 -7.929 -13.604 1.00 87.12 86 ASN A CA 1
ATOM 677 C C . ASN A 1 86 ? -9.547 -8.333 -14.183 1.00 87.12 86 ASN A C 1
ATOM 679 O O . ASN A 1 86 ? -9.477 -8.803 -15.314 1.00 87.12 86 ASN A O 1
ATOM 683 N N . TYR A 1 87 ? -8.481 -8.211 -13.388 1.00 85.38 87 TYR A N 1
ATOM 684 C CA . TYR A 1 87 ? -7.106 -8.465 -13.828 1.00 85.38 87 TYR A CA 1
ATOM 685 C C . TYR A 1 87 ? -6.499 -9.763 -13.265 1.00 85.38 87 TYR A C 1
ATOM 687 O O . TYR A 1 87 ? -5.286 -9.949 -13.319 1.00 85.38 87 TYR A O 1
ATOM 695 N N . ILE A 1 88 ? -7.305 -10.690 -12.726 1.00 86.69 88 ILE A N 1
ATOM 696 C CA . ILE A 1 88 ? -6.785 -11.965 -12.189 1.00 86.69 88 ILE A CA 1
ATOM 697 C C . ILE A 1 88 ? -6.229 -12.883 -13.284 1.00 86.69 88 ILE A C 1
ATOM 699 O O . ILE A 1 88 ? -5.272 -13.612 -13.046 1.00 86.69 88 ILE A O 1
ATOM 703 N N . ASN A 1 89 ? -6.819 -12.819 -14.480 1.00 86.62 89 ASN A N 1
ATOM 704 C CA . ASN A 1 89 ? -6.437 -13.645 -15.624 1.00 86.62 89 ASN A CA 1
ATOM 705 C C . ASN A 1 89 ? -5.315 -13.020 -16.465 1.00 86.62 89 ASN A C 1
ATOM 707 O O . ASN A 1 89 ? -4.899 -13.632 -17.444 1.00 86.62 89 ASN A O 1
ATOM 711 N N . PHE A 1 90 ? -4.833 -11.822 -16.111 1.00 85.62 90 PHE A N 1
ATOM 712 C CA . PHE A 1 90 ? -3.699 -11.215 -16.805 1.00 85.62 90 PHE A CA 1
ATOM 713 C C . PHE A 1 90 ? -2.446 -12.061 -16.595 1.00 85.62 90 PHE A C 1
ATOM 715 O O . PHE A 1 90 ? -2.051 -12.365 -15.461 1.00 85.62 90 PHE A O 1
ATOM 722 N N . THR A 1 91 ? -1.812 -12.424 -17.701 1.00 85.12 91 THR A N 1
ATOM 723 C CA . THR A 1 91 ? -0.528 -13.115 -17.722 1.00 85.12 91 THR A CA 1
ATOM 724 C C . THR A 1 91 ? 0.607 -12.148 -17.403 1.00 85.12 91 THR A C 1
ATOM 726 O O . THR A 1 91 ? 0.439 -10.928 -17.424 1.00 85.12 91 THR A O 1
ATOM 729 N N . VAL A 1 92 ? 1.791 -12.683 -17.095 1.00 78.88 92 VAL A N 1
ATOM 730 C CA . VAL A 1 92 ? 2.986 -11.849 -16.894 1.00 78.88 92 VAL A CA 1
ATOM 731 C C . VAL A 1 92 ? 3.262 -11.003 -18.138 1.00 78.88 92 VAL A C 1
ATOM 733 O O . VAL A 1 92 ? 3.627 -9.843 -17.993 1.00 78.88 92 VAL A O 1
ATOM 736 N N . ASP A 1 93 ? 3.034 -11.538 -19.338 1.00 77.06 93 ASP A N 1
ATOM 737 C CA . ASP A 1 93 ? 3.241 -10.803 -20.587 1.00 77.06 93 ASP A CA 1
ATOM 738 C C . ASP A 1 93 ? 2.235 -9.659 -20.772 1.00 77.06 93 ASP A C 1
ATOM 740 O O . ASP A 1 93 ? 2.630 -8.582 -21.213 1.00 77.06 93 ASP A O 1
ATOM 744 N N . ASP A 1 94 ? 0.988 -9.816 -20.318 1.00 77.69 94 ASP A N 1
ATOM 745 C CA . ASP A 1 94 ? 0.021 -8.709 -20.288 1.00 77.69 94 ASP A CA 1
ATOM 746 C C . ASP A 1 94 ? 0.473 -7.603 -19.321 1.00 77.69 94 ASP A C 1
ATOM 748 O O . ASP A 1 94 ? 0.411 -6.413 -19.636 1.00 77.69 94 ASP A O 1
ATOM 752 N N . TRP A 1 95 ? 1.002 -7.982 -18.150 1.00 77.62 95 TRP A N 1
ATOM 753 C CA . TRP A 1 95 ? 1.564 -7.027 -17.191 1.00 77.62 95 TRP A CA 1
ATOM 754 C C . TRP A 1 95 ? 2.838 -6.352 -17.699 1.00 77.62 95 TRP A C 1
ATOM 756 O O . TRP A 1 95 ? 3.137 -5.235 -17.274 1.00 77.62 95 TRP A O 1
ATOM 766 N N . LYS A 1 96 ? 3.573 -6.978 -18.629 1.00 74.94 96 LYS A N 1
ATOM 767 C CA . LYS A 1 96 ? 4.762 -6.364 -19.230 1.00 74.94 96 LYS A CA 1
ATOM 768 C C . LYS A 1 96 ? 4.439 -5.140 -20.084 1.00 74.94 96 LYS A C 1
ATOM 770 O O . LYS A 1 96 ? 5.300 -4.280 -20.258 1.00 74.94 96 LYS A O 1
ATOM 775 N N . CYS A 1 97 ? 3.210 -5.045 -20.579 1.00 71.38 97 CYS A N 1
ATOM 776 C CA . CYS A 1 97 ? 2.721 -3.899 -21.337 1.00 71.38 97 CYS A CA 1
ATOM 777 C C . CYS A 1 97 ? 2.210 -2.754 -20.446 1.00 71.38 97 CYS A C 1
ATOM 779 O O . CYS A 1 97 ? 1.782 -1.725 -20.968 1.00 71.38 97 CYS A O 1
ATOM 781 N N . VAL A 1 98 ? 2.243 -2.911 -19.118 1.00 71.19 98 VAL A N 1
ATOM 782 C CA . VAL A 1 98 ? 1.776 -1.899 -18.167 1.00 71.19 98 VAL A CA 1
ATOM 783 C C . VAL A 1 98 ? 2.953 -1.060 -17.680 1.00 71.19 98 VAL A C 1
ATOM 785 O O . VAL A 1 98 ? 3.937 -1.583 -17.158 1.00 71.19 98 VAL A O 1
ATOM 788 N N . VAL A 1 99 ? 2.830 0.260 -17.820 1.00 73.06 99 VAL A N 1
ATOM 789 C CA . VAL A 1 99 ? 3.758 1.221 -17.217 1.00 73.06 99 VAL A CA 1
ATOM 790 C C . VAL A 1 99 ? 3.227 1.607 -15.845 1.00 73.06 99 VAL A C 1
ATOM 792 O O . VAL A 1 99 ? 2.093 2.069 -15.716 1.00 73.06 99 VAL A O 1
ATOM 795 N N . PHE A 1 100 ? 4.056 1.427 -14.822 1.00 75.25 100 PHE A N 1
ATOM 796 C CA . PHE A 1 100 ? 3.732 1.821 -13.456 1.00 75.25 100 PHE A CA 1
ATOM 797 C C . PHE A 1 100 ? 4.417 3.142 -13.143 1.00 75.25 100 PHE A C 1
ATOM 799 O O . PHE A 1 100 ? 5.608 3.291 -13.405 1.00 75.25 100 PHE A O 1
ATOM 806 N N . SER A 1 101 ? 3.674 4.082 -12.569 1.00 71.19 101 SER A N 1
ATOM 807 C CA . SER A 1 101 ? 4.197 5.358 -12.086 1.00 71.19 101 SER A CA 1
ATOM 808 C C . SER A 1 101 ? 3.688 5.623 -10.681 1.00 71.19 101 SER A C 1
ATOM 810 O O . SER A 1 101 ? 2.510 5.381 -10.408 1.00 71.19 101 SER A O 1
ATOM 812 N N . ASP A 1 102 ? 4.549 6.149 -9.820 1.00 72.44 102 ASP A N 1
ATOM 813 C CA . ASP A 1 102 ? 4.170 6.570 -8.474 1.00 72.44 102 ASP A CA 1
ATOM 814 C C . ASP A 1 102 ? 4.924 7.842 -8.074 1.00 72.44 102 ASP A C 1
ATOM 816 O O . ASP A 1 102 ? 5.978 8.169 -8.628 1.00 72.44 102 ASP A O 1
ATOM 820 N N . GLU A 1 103 ? 4.366 8.555 -7.102 1.00 67.50 103 GLU A N 1
ATOM 821 C CA . GLU A 1 103 ? 4.961 9.742 -6.505 1.00 67.50 103 GLU A CA 1
ATOM 822 C C . GLU A 1 103 ? 5.489 9.398 -5.115 1.00 67.50 103 GLU A C 1
ATOM 824 O O . GLU A 1 103 ? 4.741 9.000 -4.219 1.00 67.50 103 GLU A O 1
ATOM 829 N N . CYS A 1 104 ? 6.789 9.601 -4.898 1.00 68.50 104 CYS A N 1
ATOM 830 C CA . CYS A 1 104 ? 7.398 9.372 -3.593 1.00 68.50 104 CYS A CA 1
ATOM 831 C C . CYS A 1 104 ? 7.947 10.669 -2.998 1.00 68.50 104 CYS A C 1
ATOM 833 O O . CYS A 1 104 ? 8.576 11.489 -3.672 1.00 68.50 104 CYS A O 1
ATOM 835 N N . LYS A 1 105 ? 7.735 10.832 -1.689 1.00 68.56 105 LYS A N 1
ATOM 836 C CA . LYS A 1 105 ? 8.315 11.911 -0.891 1.00 68.56 105 LYS A CA 1
ATOM 837 C C . LYS A 1 105 ? 9.597 11.416 -0.226 1.00 68.56 105 LYS A C 1
ATOM 839 O O . LYS A 1 105 ? 9.553 10.808 0.846 1.00 68.56 105 LYS A O 1
ATOM 844 N N . GLY A 1 106 ? 10.742 11.707 -0.841 1.00 59.12 106 GLY A N 1
ATOM 845 C CA . GLY A 1 106 ? 12.056 11.395 -0.283 1.00 59.12 106 GLY A CA 1
ATOM 846 C C . GLY A 1 106 ? 12.308 12.203 0.993 1.00 59.12 106 G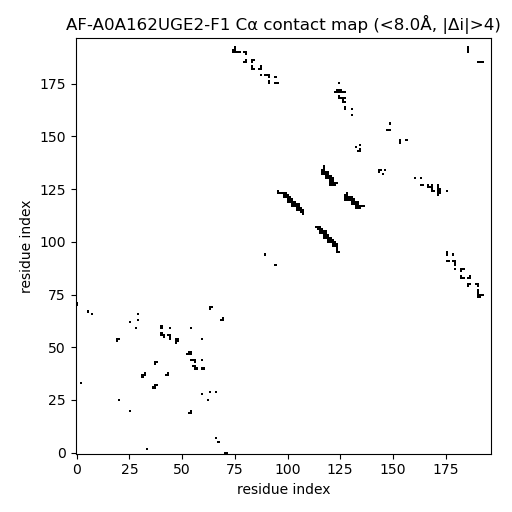LY A C 1
ATOM 847 O O . GLY A 1 106 ? 12.323 13.437 0.963 1.00 59.12 106 GLY A O 1
ATOM 848 N N . LYS A 1 107 ? 12.487 11.520 2.130 1.00 55.34 107 LYS A N 1
ATOM 849 C CA . LYS A 1 107 ? 12.853 12.162 3.402 1.00 55.34 107 LYS A CA 1
ATOM 850 C C . LYS A 1 107 ? 14.368 12.317 3.486 1.00 55.34 107 LYS A C 1
ATOM 852 O O . LYS A 1 107 ? 15.097 11.342 3.345 1.00 55.34 107 LYS A O 1
ATOM 857 N N . THR A 1 108 ? 14.841 13.517 3.805 1.00 50.78 108 THR A N 1
ATOM 858 C CA . THR A 1 108 ? 16.242 13.728 4.184 1.00 50.78 108 THR A CA 1
ATOM 859 C C . THR A 1 108 ? 16.471 13.244 5.618 1.00 50.78 108 THR A C 1
ATOM 861 O O . THR A 1 108 ? 15.968 13.859 6.559 1.00 50.78 108 THR A O 1
ATOM 864 N N . PHE A 1 109 ? 17.242 12.177 5.815 1.00 41.00 109 PHE A N 1
ATOM 865 C CA . PHE A 1 109 ? 17.768 11.795 7.132 1.00 41.00 109 PHE A CA 1
ATOM 866 C C . PHE A 1 109 ? 19.227 12.289 7.276 1.00 41.00 109 PHE A C 1
ATOM 868 O O . PHE A 1 109 ? 20.011 12.035 6.368 1.00 41.00 109 PHE A O 1
ATOM 875 N N . PRO A 1 110 ? 19.660 12.902 8.400 1.00 48.47 110 PRO A N 1
ATOM 876 C CA . PRO A 1 110 ? 19.042 13.954 9.196 1.00 48.47 110 PRO A CA 1
ATOM 877 C C . PRO A 1 110 ? 19.683 15.321 8.850 1.00 48.47 110 PRO A C 1
ATOM 879 O O . PRO A 1 110 ? 20.751 15.660 9.357 1.00 48.47 110 PRO A O 1
ATOM 882 N N . VAL A 1 111 ? 19.034 16.157 8.035 1.00 43.53 111 VAL A N 1
ATOM 883 C CA . VAL A 1 111 ? 19.380 17.592 7.984 1.00 43.53 111 VAL A CA 1
ATOM 884 C C . VAL A 1 111 ? 18.352 18.324 8.833 1.00 43.53 111 VAL A C 1
ATOM 886 O O . VAL A 1 111 ? 17.151 18.154 8.634 1.00 43.53 111 VAL A O 1
ATOM 889 N N . ARG A 1 112 ? 18.822 19.134 9.789 1.00 45.56 112 ARG A N 1
ATOM 890 C CA . ARG A 1 112 ? 18.043 19.884 10.800 1.00 45.56 112 ARG A CA 1
ATOM 891 C C . ARG A 1 112 ? 16.941 20.819 10.242 1.00 45.56 112 ARG A C 1
ATOM 893 O O . ARG A 1 112 ? 16.321 21.533 11.017 1.00 45.56 112 ARG A O 1
ATOM 900 N N . ALA A 1 113 ? 16.688 20.818 8.932 1.00 48.75 113 ALA A N 1
ATOM 901 C CA . ALA A 1 113 ? 15.864 21.790 8.215 1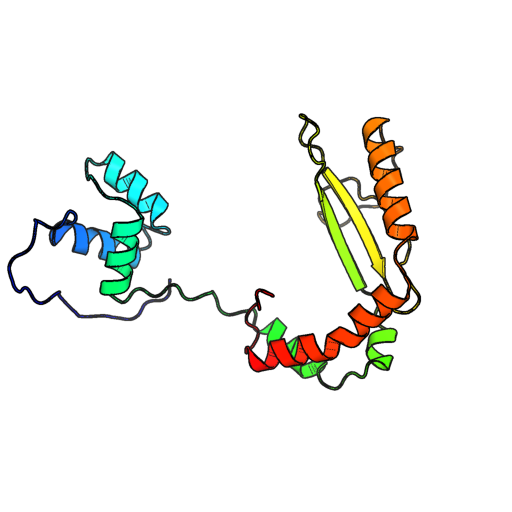.00 48.75 113 ALA A CA 1
ATOM 902 C C . ALA A 1 113 ? 14.619 21.213 7.500 1.00 48.75 113 ALA A C 1
ATOM 904 O O . ALA A 1 113 ? 13.980 21.938 6.748 1.00 48.75 113 ALA A O 1
ATOM 905 N N . GLY A 1 114 ? 14.239 19.944 7.707 1.00 47.56 114 GLY A N 1
ATOM 906 C CA . GLY A 1 114 ? 12.912 19.454 7.279 1.00 47.56 114 GLY A CA 1
ATOM 907 C C . GLY A 1 114 ? 12.628 19.500 5.765 1.00 47.56 114 GLY A C 1
ATOM 908 O O . GLY A 1 114 ? 11.474 19.643 5.358 1.00 47.56 114 GLY A O 1
ATOM 909 N N . GLY A 1 115 ? 13.661 19.382 4.926 1.00 56.56 115 GLY A N 1
ATOM 910 C CA . GLY A 1 115 ? 13.522 19.346 3.470 1.00 56.56 115 GLY A CA 1
ATOM 911 C C . GLY A 1 115 ? 12.942 18.022 2.962 1.00 56.56 115 GLY A C 1
ATOM 912 O O . GLY A 1 115 ? 13.181 16.957 3.529 1.00 56.56 115 GLY A O 1
ATOM 913 N N . HIS A 1 116 ? 12.173 18.079 1.878 1.00 57.78 116 HIS A N 1
ATOM 914 C CA . HIS A 1 116 ? 11.716 16.896 1.152 1.00 57.78 116 HIS A CA 1
ATOM 915 C C . HIS A 1 116 ? 11.814 17.135 -0.348 1.00 57.78 116 HIS A C 1
ATOM 917 O O . HIS A 1 116 ? 11.647 18.265 -0.805 1.00 57.78 116 HIS A O 1
ATOM 923 N N . VAL A 1 117 ? 12.068 16.066 -1.098 1.00 64.56 117 VAL A N 1
ATOM 924 C CA . VAL A 1 117 ? 12.023 16.083 -2.563 1.00 64.56 117 VAL A CA 1
ATOM 925 C C . VAL A 1 117 ? 10.858 15.224 -3.005 1.00 64.56 117 VAL A C 1
ATOM 927 O O . VAL A 1 117 ? 10.711 14.095 -2.536 1.00 64.56 117 VAL A O 1
ATOM 930 N N . MET A 1 118 ? 10.033 15.781 -3.882 1.00 68.75 118 MET A N 1
ATOM 931 C CA . MET A 1 118 ? 9.030 15.021 -4.610 1.00 68.75 118 MET A CA 1
ATOM 932 C C . MET A 1 118 ? 9.669 14.527 -5.901 1.00 68.75 118 MET A C 1
ATOM 934 O O . MET A 1 118 ? 10.320 15.295 -6.614 1.00 68.75 118 MET A O 1
ATOM 938 N N . VAL A 1 119 ? 9.515 13.239 -6.176 1.00 66.38 119 VAL A N 1
ATOM 939 C CA . VAL A 1 119 ? 10.044 12.606 -7.384 1.00 66.38 119 VAL A CA 1
ATOM 940 C C . VAL A 1 119 ? 8.933 11.827 -8.068 1.00 66.38 119 VAL A C 1
ATOM 942 O O . VAL A 1 119 ? 8.124 11.183 -7.398 1.00 66.38 119 VAL A O 1
ATOM 945 N N . TRP A 1 120 ? 8.909 11.903 -9.393 1.00 71.56 120 TRP A N 1
ATOM 946 C CA . TRP A 1 120 ? 8.107 11.054 -10.257 1.00 71.56 120 TRP A CA 1
ATOM 947 C C . TRP A 1 120 ? 9.045 10.105 -10.989 1.00 71.56 120 TRP A C 1
ATOM 949 O O . TRP A 1 120 ? 10.045 10.535 -11.563 1.00 71.56 120 TRP A O 1
ATOM 959 N N . GLY A 1 121 ? 8.723 8.820 -10.957 1.00 72.00 121 GLY A N 1
ATOM 960 C CA . GLY A 1 121 ? 9.423 7.808 -11.729 1.00 72.00 121 GLY A CA 1
ATOM 961 C C . GLY A 1 121 ? 8.420 6.835 -12.319 1.00 72.00 121 GLY A C 1
ATOM 962 O O . GLY A 1 121 ? 7.375 6.558 -11.722 1.00 72.00 121 GLY A O 1
ATOM 963 N N . CYS A 1 122 ? 8.748 6.306 -13.490 1.00 74.12 122 CYS A N 1
ATOM 964 C CA . CYS A 1 122 ? 8.031 5.188 -14.075 1.00 74.12 122 CYS A CA 1
ATOM 965 C C . CYS A 1 122 ? 8.957 3.983 -14.211 1.00 74.12 122 CYS A C 1
ATOM 967 O O . CYS A 1 122 ? 10.171 4.133 -14.325 1.00 74.12 122 CYS A O 1
ATOM 969 N N . PHE A 1 123 ? 8.410 2.774 -14.186 1.00 77.00 123 PHE A N 1
ATOM 970 C CA . PHE A 1 123 ? 9.192 1.583 -14.492 1.00 77.00 123 PHE A CA 1
ATOM 971 C C . PHE A 1 123 ? 8.392 0.587 -15.319 1.00 77.00 123 PHE A C 1
ATOM 973 O O . PHE A 1 123 ? 7.157 0.567 -15.319 1.00 77.00 123 PHE A O 1
ATOM 980 N N . SER A 1 124 ? 9.144 -0.229 -16.045 1.00 73.19 124 SER A N 1
ATOM 981 C CA . SER A 1 124 ? 8.661 -1.282 -16.920 1.00 73.19 124 SER A CA 1
ATOM 982 C C . SER A 1 124 ? 9.495 -2.553 -16.694 1.00 73.19 124 SER A C 1
ATOM 984 O O . SER A 1 124 ? 10.537 -2.512 -16.034 1.00 73.19 124 SER A O 1
ATOM 986 N N . PRO A 1 125 ? 9.104 -3.695 -17.276 1.00 67.19 125 PRO A N 1
AT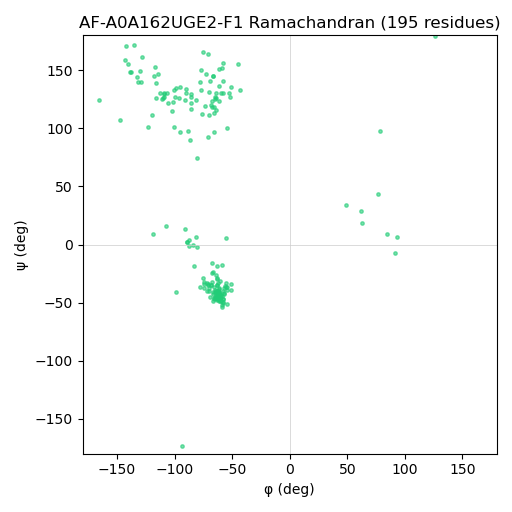OM 987 C CA . PRO A 1 125 ? 9.912 -4.914 -17.221 1.00 67.19 125 PRO A CA 1
ATOM 988 C C . PRO A 1 125 ? 11.266 -4.796 -17.918 1.00 67.19 125 PRO A C 1
ATOM 990 O O . PRO A 1 125 ? 12.118 -5.639 -17.680 1.00 67.19 125 PRO A O 1
ATOM 993 N N . ARG A 1 126 ? 11.439 -3.797 -18.796 1.00 74.06 126 ARG A N 1
ATOM 994 C CA . ARG A 1 126 ? 12.685 -3.542 -19.537 1.00 74.06 126 ARG A CA 1
ATOM 995 C C . ARG A 1 126 ? 13.636 -2.612 -18.780 1.00 74.06 126 ARG A C 1
ATOM 997 O O . ARG A 1 126 ? 14.672 -2.236 -19.314 1.00 74.06 126 ARG A O 1
ATOM 1004 N N . GLY A 1 127 ? 13.254 -2.202 -17.571 1.00 72.50 127 GLY A N 1
ATOM 1005 C CA . GLY A 1 127 ? 13.996 -1.261 -16.746 1.00 72.50 127 GLY A CA 1
ATOM 1006 C C . GLY A 1 127 ? 13.150 -0.078 -16.287 1.00 72.50 127 GLY A C 1
ATOM 1007 O O . GLY A 1 127 ? 11.955 0.044 -16.589 1.00 72.50 127 GLY A O 1
ATOM 1008 N N . HIS A 1 128 ? 13.794 0.791 -15.521 1.00 75.62 128 HIS A N 1
ATOM 1009 C CA . HIS A 1 128 ? 13.226 2.049 -15.054 1.00 75.62 128 HIS A CA 1
ATOM 1010 C C . HIS A 1 128 ? 13.220 3.099 -16.180 1.00 75.62 128 HIS A C 1
ATOM 1012 O O . HIS A 1 128 ? 14.021 3.044 -17.111 1.00 75.62 128 HIS A O 1
ATOM 1018 N N . GLY A 1 129 ? 12.245 4.003 -16.143 1.00 71.69 129 GLY A N 1
ATOM 1019 C CA . GLY A 1 129 ? 12.167 5.168 -17.021 1.00 71.69 129 GLY A CA 1
ATOM 1020 C C . GLY A 1 129 ? 12.799 6.398 -16.374 1.00 71.69 129 GLY A C 1
ATOM 1021 O O . GLY A 1 129 ? 13.393 6.318 -15.302 1.00 71.69 129 GLY A O 1
ATOM 1022 N N . GLU A 1 130 ? 12.669 7.557 -17.015 1.00 73.00 130 GLU A N 1
ATOM 1023 C CA . GLU A 1 130 ? 13.305 8.785 -16.532 1.00 73.00 130 GLU A CA 1
ATOM 1024 C C . GLU A 1 130 ? 12.763 9.224 -15.159 1.00 73.00 130 GLU A C 1
ATOM 1026 O O . GLU A 1 130 ? 11.551 9.328 -14.954 1.00 73.00 130 GLU A O 1
ATOM 1031 N N . LEU A 1 131 ? 13.674 9.509 -14.221 1.00 72.75 131 LEU A N 1
ATOM 1032 C CA . LEU A 1 131 ? 13.335 10.073 -12.917 1.00 72.75 131 LEU A CA 1
ATOM 1033 C C . LEU A 1 131 ? 13.244 11.600 -13.005 1.00 72.75 131 LEU A C 1
ATOM 1035 O O . LEU A 1 131 ? 14.245 12.292 -13.220 1.00 72.75 131 LEU A O 1
ATOM 1039 N N . VAL A 1 132 ? 12.049 12.131 -12.762 1.00 72.44 132 VAL A N 1
ATOM 1040 C CA . VAL A 1 132 ? 11.741 13.559 -12.863 1.00 72.44 132 VAL A CA 1
ATOM 1041 C C . VAL A 1 132 ? 11.530 14.148 -11.471 1.00 72.44 132 VAL A C 1
ATOM 1043 O O . VAL A 1 132 ? 10.772 13.630 -10.650 1.00 72.44 132 VAL A O 1
ATOM 1046 N N . LYS A 1 133 ? 12.209 15.260 -11.182 1.00 66.62 133 LYS A N 1
ATOM 1047 C CA . LYS A 1 133 ? 12.007 16.013 -9.941 1.00 66.62 133 LYS A CA 1
ATOM 1048 C C . LYS A 1 133 ? 10.724 16.836 -10.051 1.00 66.62 133 LYS A C 1
ATOM 1050 O O . LYS A 1 133 ? 10.543 17.555 -11.027 1.00 66.62 133 LYS A O 1
ATOM 1055 N N . VAL A 1 134 ? 9.881 16.784 -9.024 1.00 66.81 134 VAL A N 1
ATOM 1056 C CA . VAL A 1 134 ? 8.642 17.566 -8.943 1.00 66.81 134 VAL A CA 1
ATOM 1057 C C . VAL A 1 134 ? 8.828 18.696 -7.930 1.00 66.81 134 VAL A C 1
ATOM 1059 O O . VAL A 1 134 ? 9.323 18.484 -6.820 1.00 66.81 134 VAL A O 1
ATOM 1062 N N . ASN A 1 135 ? 8.477 19.921 -8.325 1.00 55.12 135 ASN A N 1
ATOM 1063 C CA . ASN A 1 135 ? 8.822 21.127 -7.566 1.00 55.12 135 ASN A CA 1
ATOM 1064 C C . ASN A 1 135 ? 7.869 21.445 -6.403 1.00 55.12 135 ASN A C 1
ATOM 1066 O O . ASN A 1 135 ? 8.263 22.182 -5.503 1.00 55.12 135 ASN A O 1
ATOM 1070 N N . GLU A 1 136 ? 6.650 20.892 -6.382 1.00 59.53 136 GLU A N 1
ATOM 1071 C CA . GLU A 1 136 ? 5.621 21.200 -5.375 1.00 59.53 136 GLU A CA 1
ATOM 1072 C C . GLU A 1 136 ? 4.806 19.957 -4.965 1.00 59.53 136 GLU A C 1
ATOM 1074 O O . GLU A 1 136 ? 4.907 18.889 -5.567 1.00 59.53 136 GLU A O 1
ATOM 1079 N N . THR A 1 137 ? 3.982 20.091 -3.915 1.00 55.12 137 THR A N 1
ATOM 1080 C CA . THR A 1 137 ? 2.935 19.102 -3.608 1.00 55.12 137 THR A CA 1
ATOM 1081 C C . THR A 1 137 ? 1.937 19.109 -4.760 1.00 55.12 137 THR A C 1
ATOM 1083 O O . THR A 1 137 ? 1.292 20.130 -4.993 1.00 55.12 137 THR A O 1
ATOM 1086 N N . MET A 1 138 ? 1.835 17.990 -5.479 1.00 45.47 138 MET A N 1
ATOM 1087 C CA . MET A 1 138 ? 0.967 17.830 -6.644 1.00 45.47 138 MET A CA 1
ATOM 1088 C C . MET A 1 138 ? -0.481 18.195 -6.301 1.00 45.47 138 MET A C 1
ATOM 1090 O O . MET A 1 138 ? -1.231 17.428 -5.704 1.00 45.47 138 MET A O 1
ATOM 1094 N N . THR A 1 139 ? -0.874 19.405 -6.683 1.00 47.47 139 THR A N 1
ATOM 1095 C CA . THR A 1 139 ? -2.266 19.810 -6.850 1.00 47.47 139 THR A CA 1
ATOM 1096 C C . THR A 1 139 ? -2.427 20.123 -8.333 1.00 47.47 139 THR A C 1
ATOM 1098 O O . THR A 1 139 ? -1.603 20.819 -8.921 1.00 47.47 139 THR A O 1
ATOM 1101 N N . SER A 1 140 ? -3.418 19.489 -8.961 1.00 35.69 140 SER A N 1
ATOM 1102 C CA . SER A 1 140 ? -3.709 19.555 -10.403 1.00 35.69 140 SER A CA 1
ATOM 1103 C C . SER A 1 140 ? -3.653 20.985 -10.978 1.00 35.69 140 SER A C 1
ATOM 1105 O O . SER A 1 140 ? -4.010 21.921 -10.263 1.00 35.69 140 SER A O 1
ATOM 1107 N N . PRO A 1 141 ? -3.404 21.189 -12.286 1.00 47.91 141 PRO A N 1
ATOM 1108 C CA . PRO A 1 141 ? -2.390 20.624 -13.172 1.00 47.91 141 PRO A CA 1
ATOM 1109 C C . PRO A 1 141 ? -1.258 21.656 -13.365 1.00 47.91 141 PRO A C 1
ATOM 1111 O O . PRO A 1 141 ? -1.509 22.773 -13.819 1.00 47.91 141 PRO A O 1
ATOM 1114 N N . LYS A 1 142 ? -0.004 21.313 -13.050 1.00 47.81 142 LYS A N 1
ATOM 1115 C CA . LYS A 1 142 ? 1.136 22.204 -13.321 1.00 47.81 142 LYS A CA 1
ATOM 1116 C C . LYS A 1 142 ? 2.297 21.485 -13.993 1.00 47.81 142 LYS A C 1
ATOM 1118 O O . LYS A 1 142 ? 2.564 20.313 -13.745 1.00 47.81 142 LYS A O 1
ATOM 1123 N N . HIS A 1 143 ? 2.917 22.255 -14.878 1.00 44.50 143 HIS A N 1
ATOM 1124 C CA . HIS A 1 143 ? 4.027 21.936 -15.760 1.00 44.50 143 HIS A CA 1
ATOM 1125 C C . HIS A 1 143 ? 5.292 21.538 -14.985 1.00 44.50 143 HIS A C 1
ATOM 1127 O O . HIS A 1 143 ? 5.533 22.006 -13.871 1.00 44.50 143 HIS A O 1
ATOM 1133 N N . VAL A 1 144 ? 6.114 20.695 -15.613 1.00 48.25 144 VAL A N 1
ATOM 1134 C CA . VAL A 1 144 ? 7.468 20.355 -15.160 1.00 48.25 144 VAL A CA 1
ATOM 1135 C C . VAL A 1 144 ? 8.364 21.575 -15.379 1.00 48.25 144 VAL A C 1
ATOM 1137 O O . VAL A 1 144 ? 8.908 21.755 -16.464 1.00 48.25 144 VAL A O 1
ATOM 1140 N N . ASP A 1 145 ? 8.502 22.429 -14.369 1.00 45.84 145 ASP A N 1
ATOM 1141 C CA . ASP A 1 145 ? 9.568 23.430 -14.369 1.00 45.84 145 ASP A CA 1
ATOM 1142 C C . ASP A 1 145 ? 10.866 22.762 -13.899 1.00 45.84 145 ASP A C 1
ATOM 1144 O O . ASP A 1 145 ? 10.935 22.158 -12.831 1.00 45.84 145 ASP A O 1
ATOM 1148 N N . VAL A 1 146 ? 11.927 22.839 -14.696 1.00 47.69 146 VAL A N 1
ATOM 1149 C CA . VAL A 1 146 ? 13.240 22.304 -14.316 1.00 47.69 146 VAL A CA 1
ATOM 1150 C C . VAL A 1 146 ? 13.996 23.404 -13.574 1.00 47.69 146 VAL A C 1
ATOM 1152 O O . VAL A 1 146 ? 14.571 24.293 -14.192 1.00 47.69 146 VAL A O 1
ATOM 1155 N N . LEU A 1 147 ? 13.983 23.372 -12.238 1.00 46.78 147 LEU A N 1
ATOM 1156 C CA . LEU A 1 147 ? 14.816 24.258 -11.416 1.00 46.78 147 LEU A CA 1
ATOM 1157 C C . LEU A 1 147 ? 16.118 23.559 -11.015 1.00 46.78 147 LEU A C 1
ATOM 1159 O O . LEU A 1 147 ? 16.107 22.413 -10.547 1.00 46.78 147 LEU A O 1
ATOM 1163 N N . GLU A 1 148 ? 17.240 24.273 -11.126 1.00 49.31 148 GLU A N 1
ATOM 1164 C CA . GLU A 1 148 ? 18.539 23.783 -10.667 1.00 49.31 148 GLU A CA 1
ATOM 1165 C C . GLU A 1 148 ? 18.545 23.600 -9.134 1.00 49.31 148 GLU A C 1
ATOM 1167 O O . GLU A 1 148 ? 18.201 24.519 -8.386 1.00 49.31 148 GLU A O 1
ATOM 1172 N N . PRO A 1 149 ? 18.895 22.408 -8.614 1.00 52.34 149 PRO A N 1
ATOM 1173 C CA . PRO A 1 149 ? 18.885 22.159 -7.177 1.00 52.34 149 PRO A CA 1
ATOM 1174 C C . PRO A 1 149 ? 19.997 22.940 -6.446 1.00 52.34 149 PRO A C 1
ATOM 1176 O O . PRO A 1 149 ? 21.132 23.002 -6.913 1.00 52.34 149 PRO A O 1
ATOM 1179 N N . THR A 1 150 ? 19.693 23.471 -5.252 1.00 49.88 150 THR A N 1
ATOM 1180 C CA . THR A 1 150 ? 20.681 24.065 -4.322 1.00 49.88 150 THR A CA 1
ATOM 1181 C C . THR A 1 150 ? 21.763 23.047 -3.934 1.00 49.88 150 THR A C 1
ATOM 1183 O O . THR A 1 150 ? 21.506 21.849 -3.978 1.00 49.88 150 THR A O 1
ATOM 1186 N N . SER A 1 151 ? 22.965 23.470 -3.517 1.00 58.28 151 SER A N 1
ATOM 1187 C CA . SER A 1 151 ? 24.131 22.572 -3.345 1.00 58.28 151 SER A CA 1
ATOM 1188 C C . SER A 1 151 ? 23.872 21.313 -2.496 1.00 58.28 151 SER A C 1
ATOM 1190 O O . SER A 1 151 ? 24.304 20.230 -2.876 1.00 58.28 151 SER A O 1
ATOM 1192 N N . SER A 1 152 ? 23.099 21.416 -1.406 1.00 63.19 152 SER A N 1
ATOM 1193 C CA . SER A 1 152 ? 22.710 20.251 -0.584 1.00 63.19 152 SER A CA 1
ATOM 1194 C C . SER A 1 152 ? 21.634 19.376 -1.250 1.00 63.19 152 SER A C 1
ATOM 1196 O O . SER A 1 152 ? 21.651 18.153 -1.127 1.00 63.19 152 SER A O 1
ATOM 1198 N N . MET A 1 153 ? 20.720 19.987 -2.007 1.00 62.53 153 MET A N 1
ATOM 1199 C CA . MET A 1 153 ? 19.675 19.291 -2.760 1.00 62.53 153 MET A CA 1
ATOM 1200 C C . MET A 1 153 ? 20.223 18.610 -4.020 1.00 62.53 153 MET A C 1
ATOM 1202 O O . MET A 1 153 ? 19.691 17.597 -4.462 1.00 62.53 153 MET A O 1
ATOM 1206 N N . LYS A 1 154 ? 21.295 19.160 -4.599 1.00 66.75 154 LYS A N 1
ATOM 1207 C CA . LYS A 1 154 ? 21.979 18.641 -5.784 1.00 66.75 154 LYS A CA 1
ATOM 1208 C C . LYS A 1 154 ? 22.710 17.349 -5.464 1.00 66.75 154 LYS A C 1
ATOM 1210 O O . LYS A 1 154 ? 22.637 16.412 -6.252 1.00 66.75 154 LYS A O 1
ATOM 1215 N N . GLU A 1 155 ? 23.345 17.277 -4.297 1.00 71.00 155 GLU A N 1
ATOM 1216 C CA . GLU A 1 155 ? 23.960 16.045 -3.807 1.00 71.00 155 GLU A CA 1
ATOM 1217 C C . GLU A 1 155 ? 22.904 14.957 -3.574 1.00 71.00 155 GLU A C 1
ATOM 1219 O O . GLU A 1 155 ? 23.048 13.843 -4.073 1.00 71.00 155 GLU A O 1
ATOM 1224 N N . LEU A 1 156 ? 21.802 15.293 -2.894 1.00 68.81 156 LEU A N 1
ATOM 1225 C CA . LEU A 1 156 ? 20.694 14.366 -2.657 1.00 68.81 156 LEU A CA 1
ATOM 1226 C C . LEU A 1 156 ? 20.085 13.858 -3.968 1.00 68.81 156 LEU A C 1
ATOM 1228 O O . LEU A 1 156 ? 19.912 12.657 -4.146 1.00 68.81 156 LEU A O 1
ATOM 1232 N N . TRP A 1 157 ? 19.795 14.768 -4.895 1.00 72.38 157 TRP A N 1
ATOM 1233 C CA . TRP A 1 157 ? 19.257 14.435 -6.210 1.00 72.38 157 TRP A CA 1
ATOM 1234 C C . TRP A 1 157 ? 20.213 13.554 -7.017 1.00 72.38 157 TRP A C 1
ATOM 1236 O O . TRP A 1 157 ? 19.782 12.587 -7.634 1.00 72.38 157 TRP A O 1
ATOM 1246 N N . THR A 1 158 ? 21.516 13.839 -6.961 1.00 74.88 158 THR A N 1
ATOM 1247 C CA . THR A 1 158 ? 22.545 13.000 -7.591 1.00 74.88 158 THR A CA 1
ATOM 1248 C C . THR A 1 158 ? 22.551 11.590 -7.004 1.00 74.88 158 THR A C 1
ATOM 1250 O O . THR A 1 158 ? 22.595 10.628 -7.760 1.00 74.88 158 THR A O 1
ATOM 1253 N N . ARG A 1 159 ? 22.450 11.441 -5.676 1.00 75.81 159 ARG A N 1
ATOM 1254 C CA . ARG A 1 159 ? 22.372 10.119 -5.031 1.00 75.81 159 ARG A CA 1
ATOM 1255 C C . ARG A 1 159 ? 21.113 9.357 -5.440 1.00 75.81 159 ARG A C 1
ATOM 1257 O O . ARG A 1 159 ? 21.224 8.206 -5.838 1.00 75.81 159 ARG A O 1
ATOM 1264 N N . PHE A 1 160 ? 19.954 10.017 -5.418 1.00 71.75 160 PHE A N 1
ATOM 1265 C CA . PHE A 1 160 ? 18.693 9.422 -5.872 1.00 71.75 160 PHE A CA 1
ATOM 1266 C C . PHE A 1 160 ? 18.765 8.967 -7.328 1.00 71.75 160 PHE A C 1
ATOM 1268 O O . PHE A 1 160 ? 18.337 7.862 -7.635 1.00 71.75 160 PHE A O 1
ATOM 1275 N N . ARG A 1 161 ? 19.327 9.793 -8.217 1.00 75.75 161 ARG A N 1
ATOM 1276 C CA . ARG A 1 161 ? 19.494 9.438 -9.628 1.00 75.75 161 ARG A CA 1
ATOM 1277 C C . ARG A 1 161 ? 20.457 8.266 -9.806 1.00 75.75 161 ARG A C 1
ATOM 1279 O O . ARG A 1 161 ? 20.122 7.339 -10.520 1.00 75.75 161 ARG A O 1
ATOM 1286 N N . ASN A 1 162 ? 21.599 8.266 -9.122 1.00 80.12 162 ASN A N 1
ATOM 1287 C CA . ASN A 1 162 ? 22.559 7.163 -9.207 1.00 80.12 162 ASN A CA 1
ATOM 1288 C C . ASN A 1 162 ? 21.964 5.840 -8.702 1.00 80.12 162 ASN A C 1
ATOM 1290 O O . ASN A 1 162 ? 22.204 4.793 -9.292 1.00 80.12 162 ASN A O 1
ATOM 1294 N N . GLU A 1 163 ? 21.190 5.880 -7.614 1.00 81.62 163 GLU A N 1
ATOM 1295 C CA . GLU A 1 163 ? 20.476 4.703 -7.113 1.00 81.62 163 GLU A CA 1
ATOM 1296 C C . GLU A 1 163 ? 19.393 4.248 -8.090 1.00 81.62 163 GLU A C 1
ATOM 1298 O O . GLU A 1 163 ? 19.276 3.050 -8.326 1.00 81.62 163 GLU A O 1
ATOM 1303 N N . TRP A 1 164 ? 18.653 5.189 -8.685 1.00 79.12 164 TRP A N 1
ATOM 1304 C CA . TRP A 1 164 ? 17.637 4.911 -9.700 1.00 79.12 164 TRP A CA 1
ATOM 1305 C C . TRP A 1 164 ? 18.244 4.256 -10.942 1.00 79.12 164 TRP A C 1
ATOM 1307 O O . TRP A 1 164 ? 17.798 3.188 -11.346 1.00 79.12 164 TRP A O 1
ATOM 1317 N N . ASP A 1 165 ? 19.333 4.821 -11.464 1.00 81.19 165 ASP A N 1
ATOM 1318 C CA . ASP A 1 165 ? 20.079 4.285 -12.602 1.00 81.19 165 ASP A CA 1
ATOM 1319 C C . ASP A 1 165 ? 20.684 2.908 -12.304 1.00 81.19 165 ASP A C 1
ATOM 1321 O O . ASP A 1 165 ? 20.801 2.075 -13.201 1.00 81.19 165 ASP A O 1
ATOM 1325 N N . SER A 1 166 ? 21.006 2.639 -11.035 1.00 84.62 166 SER A N 1
ATOM 1326 C CA . SER A 1 166 ? 21.532 1.354 -10.578 1.00 84.62 166 SER A CA 1
ATOM 1327 C C . SER A 1 166 ? 20.458 0.277 -10.357 1.00 84.62 166 SER A C 1
ATOM 1329 O O . SER A 1 166 ? 20.827 -0.847 -10.002 1.00 84.62 166 SER A O 1
ATOM 1331 N N . ILE A 1 167 ? 19.159 0.561 -10.533 1.00 82.31 167 ILE A N 1
ATOM 1332 C CA . ILE A 1 167 ? 18.102 -0.446 -10.348 1.00 82.31 167 ILE A CA 1
ATOM 1333 C C . ILE A 1 167 ? 18.225 -1.523 -11.443 1.00 82.31 167 ILE A C 1
ATOM 1335 O O . ILE A 1 167 ? 18.048 -1.209 -12.623 1.00 82.31 167 ILE A O 1
ATOM 1339 N N . PRO A 1 168 ? 18.475 -2.802 -11.089 1.00 84.19 168 PRO A N 1
ATOM 1340 C CA . PRO A 1 168 ? 18.579 -3.869 -12.079 1.00 84.19 168 PRO A CA 1
ATOM 1341 C C . PRO A 1 168 ? 17.240 -4.131 -12.769 1.00 84.19 168 PRO A C 1
ATOM 1343 O O . PRO A 1 168 ? 16.188 -4.127 -12.125 1.00 84.19 168 PRO A O 1
ATOM 1346 N N . GLU A 1 169 ? 17.281 -4.475 -14.056 1.00 82.19 169 GLU A N 1
ATOM 1347 C CA . GLU A 1 169 ? 16.091 -4.878 -14.820 1.00 82.19 169 GLU A CA 1
ATOM 1348 C C . GLU A 1 169 ? 15.356 -6.056 -14.154 1.00 82.19 169 GLU A C 1
ATOM 1350 O O . GLU A 1 169 ? 14.126 -6.075 -14.088 1.00 82.19 169 GLU A O 1
ATOM 1355 N N . GLU A 1 170 ? 16.110 -6.989 -13.565 1.00 84.88 170 GLU A N 1
ATOM 1356 C CA . GLU A 1 170 ? 15.576 -8.139 -12.830 1.00 84.88 170 GLU A CA 1
ATOM 1357 C C . GLU A 1 170 ? 14.639 -7.715 -11.687 1.00 84.88 170 GLU A C 1
ATOM 1359 O O . GLU A 1 170 ? 13.620 -8.358 -11.438 1.00 84.88 170 GLU A O 1
ATOM 1364 N N . MET A 1 171 ? 14.923 -6.593 -11.017 1.00 82.81 171 MET A N 1
ATOM 1365 C CA . MET A 1 171 ? 14.054 -6.071 -9.963 1.00 82.81 171 MET A CA 1
ATOM 1366 C C . MET A 1 171 ? 12.688 -5.669 -10.531 1.00 82.81 171 MET A C 1
ATOM 1368 O O . MET A 1 171 ? 11.655 -6.023 -9.959 1.00 82.81 171 MET A O 1
ATOM 1372 N N . GLY A 1 172 ? 12.672 -4.995 -11.686 1.00 79.31 172 GLY A N 1
ATOM 1373 C CA . GLY A 1 172 ? 11.446 -4.657 -12.408 1.00 79.31 172 GLY A CA 1
ATOM 1374 C C . GLY A 1 172 ? 10.674 -5.906 -12.833 1.00 79.31 172 GLY A C 1
ATOM 1375 O O . GLY A 1 172 ? 9.479 -6.017 -12.567 1.00 79.31 172 GLY A O 1
ATOM 1376 N N . GLN A 1 173 ? 11.358 -6.894 -13.412 1.00 82.56 173 GLN A N 1
ATOM 1377 C CA . GLN A 1 173 ? 10.745 -8.159 -13.832 1.00 82.56 173 GLN A CA 1
ATOM 1378 C C . GLN A 1 173 ? 10.143 -8.938 -12.652 1.00 82.56 173 GLN A C 1
ATOM 1380 O O . GLN A 1 173 ? 9.011 -9.417 -12.748 1.00 82.56 173 GLN A O 1
ATOM 1385 N N . ASN A 1 174 ? 10.840 -8.996 -11.514 1.00 86.81 174 ASN A N 1
ATOM 1386 C CA . ASN A 1 174 ? 10.358 -9.636 -10.289 1.00 86.81 174 ASN A CA 1
ATOM 1387 C C . ASN A 1 174 ? 9.115 -8.932 -9.721 1.00 86.81 174 ASN A C 1
ATOM 1389 O O . ASN A 1 174 ? 8.160 -9.593 -9.300 1.00 86.81 174 ASN A O 1
ATOM 1393 N N . LEU A 1 175 ? 9.077 -7.595 -9.752 1.00 85.38 175 LEU A N 1
ATOM 1394 C CA . LEU A 1 175 ? 7.900 -6.823 -9.344 1.00 85.38 175 LEU A CA 1
ATOM 1395 C C . LEU A 1 175 ? 6.693 -7.121 -10.239 1.00 85.38 175 LEU A C 1
ATOM 1397 O O . LEU A 1 175 ? 5.599 -7.361 -9.723 1.00 85.38 175 LEU A O 1
ATOM 1401 N N . ILE A 1 176 ? 6.898 -7.175 -11.555 1.00 85.75 176 ILE A N 1
ATOM 1402 C CA . ILE A 1 176 ? 5.853 -7.500 -12.534 1.00 85.75 176 ILE A CA 1
ATOM 1403 C C . ILE A 1 176 ? 5.354 -8.937 -12.340 1.00 85.75 176 ILE A C 1
ATOM 1405 O O . ILE A 1 176 ? 4.148 -9.163 -12.237 1.00 85.75 176 ILE A O 1
ATOM 1409 N N . ALA A 1 177 ? 6.258 -9.906 -12.178 1.00 85.50 177 ALA A N 1
ATOM 1410 C CA . ALA A 1 177 ? 5.908 -11.300 -11.904 1.00 85.50 177 ALA A CA 1
ATOM 1411 C C . ALA A 1 177 ? 5.123 -11.462 -10.587 1.00 85.50 177 ALA A C 1
ATOM 1413 O O . ALA A 1 177 ? 4.235 -12.310 -10.478 1.00 85.50 177 ALA A O 1
ATOM 1414 N N . SER A 1 178 ? 5.381 -10.606 -9.59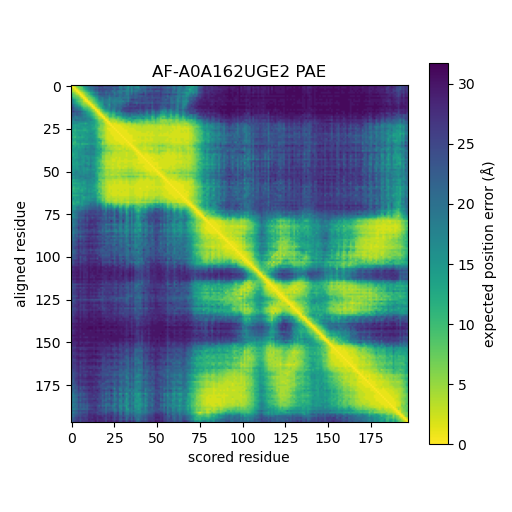1 1.00 88.44 178 SER A N 1
ATOM 1415 C CA . SER A 1 178 ? 4.653 -10.620 -8.317 1.00 88.44 178 SER A CA 1
ATOM 1416 C C . SER A 1 178 ? 3.178 -10.207 -8.437 1.00 88.44 178 SER A C 1
ATOM 1418 O O . SER A 1 178 ? 2.390 -10.474 -7.519 1.00 88.44 178 SER A O 1
ATOM 1420 N N . MET A 1 179 ? 2.770 -9.575 -9.547 1.00 87.88 179 MET A N 1
ATOM 1421 C CA . MET A 1 179 ? 1.443 -8.971 -9.668 1.00 87.88 179 MET A CA 1
ATOM 1422 C C . MET A 1 179 ? 0.305 -9.980 -9.560 1.00 87.88 179 MET A C 1
ATOM 1424 O O . MET A 1 179 ? -0.667 -9.721 -8.847 1.00 87.88 179 MET A O 1
ATOM 1428 N N . GLN A 1 180 ? 0.446 -11.161 -10.162 1.00 86.56 180 GLN A N 1
ATOM 1429 C CA . GLN A 1 180 ? -0.556 -12.223 -10.037 1.00 86.56 180 GLN A CA 1
ATOM 1430 C C . GLN A 1 180 ? -0.747 -12.657 -8.578 1.00 86.56 180 GLN A C 1
ATOM 1432 O O . GLN A 1 180 ? -1.875 -12.742 -8.088 1.00 86.56 180 GLN A O 1
ATOM 1437 N N . SER A 1 181 ? 0.353 -12.850 -7.843 1.00 87.06 181 SER A N 1
ATOM 1438 C CA . SER A 1 181 ? 0.307 -13.199 -6.418 1.00 87.06 181 SER A CA 1
ATOM 1439 C C . SER A 1 181 ? -0.371 -12.100 -5.594 1.00 87.06 181 SER A C 1
ATOM 1441 O O . SER A 1 181 ? -1.207 -12.387 -4.734 1.00 87.06 181 SER A O 1
ATOM 1443 N N . ARG A 1 182 ? -0.089 -10.825 -5.895 1.00 87.62 182 ARG A N 1
ATOM 1444 C CA . ARG A 1 182 ? -0.734 -9.666 -5.254 1.00 87.62 182 ARG A CA 1
ATOM 1445 C C . ARG A 1 182 ? -2.242 -9.617 -5.518 1.00 87.62 182 ARG A C 1
ATOM 1447 O O . ARG A 1 182 ? -3.004 -9.372 -4.579 1.00 87.62 182 ARG A O 1
ATOM 1454 N N . MET A 1 183 ? -2.684 -9.902 -6.744 1.00 87.31 183 MET A N 1
ATOM 1455 C CA . MET A 1 183 ? -4.111 -9.975 -7.087 1.00 87.31 183 MET A CA 1
ATOM 1456 C C . MET A 1 183 ? -4.805 -11.135 -6.372 1.00 87.31 183 MET A C 1
ATOM 1458 O O . MET A 1 183 ? -5.841 -10.934 -5.737 1.00 87.31 183 MET A O 1
ATOM 1462 N N . HIS A 1 184 ? -4.200 -12.324 -6.370 1.00 85.50 184 HIS A N 1
ATOM 1463 C CA . HIS A 1 184 ? -4.748 -13.487 -5.674 1.00 85.50 184 HIS A CA 1
ATOM 1464 C C . HIS A 1 184 ? -4.888 -13.236 -4.165 1.00 85.50 184 HIS A C 1
ATOM 1466 O O . HIS A 1 184 ? -5.949 -13.454 -3.574 1.00 85.50 184 HIS A O 1
ATOM 1472 N N . LYS A 1 185 ? -3.846 -12.672 -3.545 1.00 86.19 185 LYS A N 1
ATOM 1473 C CA . LYS A 1 185 ? -3.851 -12.226 -2.147 1.00 86.19 185 LYS A CA 1
ATOM 1474 C C . LYS A 1 185 ? -4.969 -11.210 -1.866 1.00 86.19 185 LYS A C 1
ATOM 1476 O O . LYS A 1 185 ? -5.657 -11.328 -0.850 1.00 86.19 185 LYS A O 1
ATOM 1481 N N . CYS A 1 186 ? -5.182 -10.245 -2.764 1.00 83.75 186 CYS A N 1
ATOM 1482 C CA . CYS A 1 186 ? -6.264 -9.262 -2.662 1.00 83.75 186 CYS A CA 1
ATOM 1483 C C . CYS A 1 186 ? -7.648 -9.935 -2.652 1.00 83.75 186 CYS A C 1
ATOM 1485 O O . CYS A 1 186 ? -8.480 -9.622 -1.797 1.00 83.75 186 CYS A O 1
ATOM 1487 N N . ILE A 1 187 ? -7.879 -10.906 -3.543 1.00 84.69 187 ILE A N 1
ATOM 1488 C CA . ILE A 1 187 ? -9.146 -11.649 -3.632 1.00 84.69 187 ILE A CA 1
ATOM 1489 C C . ILE A 1 187 ? -9.375 -12.507 -2.385 1.00 84.69 187 ILE A C 1
ATOM 1491 O O . ILE A 1 187 ? -10.445 -12.417 -1.777 1.00 84.69 187 ILE A O 1
ATOM 1495 N N . LEU A 1 188 ? -8.370 -13.284 -1.958 1.00 85.38 188 LEU A N 1
ATOM 1496 C CA . LEU A 1 188 ? -8.437 -14.115 -0.746 1.00 85.38 188 LEU A CA 1
ATOM 1497 C C . LEU A 1 188 ? -8.815 -13.293 0.487 1.00 85.38 188 LEU A C 1
ATOM 1499 O O . LEU A 1 188 ? -9.592 -13.729 1.338 1.00 85.38 188 LEU A O 1
ATOM 1503 N N . LYS A 1 189 ? -8.275 -12.078 0.579 1.00 82.25 189 LYS A N 1
ATOM 1504 C CA . LYS A 1 189 ? -8.545 -11.148 1.673 1.00 82.25 189 LYS A CA 1
ATOM 1505 C C . LYS A 1 189 ? -9.714 -10.216 1.392 1.00 82.25 189 LYS A C 1
ATOM 1507 O O . LYS A 1 189 ? -9.857 -9.252 2.125 1.00 82.25 189 LYS A O 1
ATOM 1512 N N . LYS A 1 190 ? -10.550 -10.454 0.376 1.00 80.19 190 LYS A N 1
ATOM 1513 C CA . LYS A 1 190 ? -11.717 -9.611 0.045 1.00 80.19 190 LYS A CA 1
ATOM 1514 C C . LYS A 1 190 ? -11.381 -8.103 -0.025 1.00 80.19 190 LYS A C 1
ATOM 1516 O O . LYS A 1 190 ? -12.197 -7.269 0.354 1.00 80.19 190 LYS A O 1
ATOM 1521 N N . GLY A 1 191 ? -10.173 -7.760 -0.480 1.00 70.88 191 GLY A N 1
ATOM 1522 C CA . GLY A 1 191 ? -9.669 -6.391 -0.630 1.00 70.88 191 GLY A CA 1
ATOM 1523 C C . GLY A 1 191 ? -8.911 -5.806 0.570 1.00 70.88 191 GLY A C 1
ATOM 1524 O O . GLY A 1 191 ? -8.369 -4.706 0.448 1.00 70.88 191 GLY A O 1
ATOM 1525 N N . TYR A 1 192 ? -8.868 -6.475 1.730 1.00 75.00 192 TYR A N 1
ATOM 1526 C CA . TYR A 1 192 ? -8.220 -5.925 2.928 1.00 75.00 192 TYR A CA 1
ATOM 1527 C C . TYR A 1 192 ? -6.696 -5.798 2.734 1.00 75.00 192 TYR A C 1
ATOM 1529 O O . TYR A 1 192 ? -6.070 -6.608 2.048 1.00 75.00 192 TYR A O 1
ATOM 1537 N N . LEU A 1 193 ? -6.092 -4.753 3.318 1.00 65.62 193 LEU A N 1
ATOM 1538 C CA . LEU A 1 193 ? -4.639 -4.549 3.299 1.00 65.62 193 LEU A CA 1
ATOM 1539 C C . LEU A 1 193 ? -3.927 -5.712 3.997 1.00 65.62 193 LEU A C 1
ATOM 1541 O O . LEU A 1 193 ? -4.339 -6.163 5.065 1.00 65.62 193 LEU A O 1
ATOM 1545 N N . ILE A 1 194 ? -2.844 -6.174 3.382 1.00 57.84 194 ILE A N 1
ATOM 1546 C CA . ILE A 1 194 ? -1.943 -7.165 3.957 1.00 57.84 194 ILE A CA 1
ATOM 1547 C C . ILE A 1 194 ? -0.742 -6.373 4.447 1.00 57.84 194 ILE A C 1
ATOM 1549 O O . ILE A 1 194 ? -0.054 -5.759 3.638 1.00 57.84 194 ILE A O 1
ATOM 1553 N N . ALA A 1 195 ? -0.519 -6.351 5.758 1.00 50.75 195 ALA A N 1
ATOM 1554 C CA . ALA A 1 195 ? 0.803 -6.023 6.266 1.00 50.75 195 ALA A CA 1
ATOM 1555 C C . ALA A 1 195 ? 1.698 -7.218 5.916 1.00 50.75 195 ALA A C 1
ATOM 1557 O O . ALA A 1 195 ? 1.454 -8.326 6.403 1.00 50.75 195 ALA A O 1
ATOM 1558 N N . GLU A 1 196 ? 2.649 -7.027 5.005 1.00 47.91 196 GLU A N 1
ATOM 1559 C CA . GLU A 1 196 ? 3.738 -7.988 4.840 1.00 47.91 196 GLU A CA 1
ATOM 1560 C C . GLU A 1 196 ? 4.540 -7.974 6.152 1.00 47.91 196 GLU A C 1
ATOM 1562 O O . GLU A 1 196 ? 4.830 -6.904 6.689 1.00 47.91 196 GLU A O 1
ATOM 1567 N N . LYS A 1 197 ? 4.721 -9.160 6.744 1.00 35.38 197 LYS A N 1
ATOM 1568 C CA . LYS A 1 197 ? 5.473 -9.355 7.990 1.00 35.38 197 LYS A CA 1
ATOM 1569 C C . LYS A 1 197 ? 6.964 -9.350 7.710 1.00 35.38 197 LYS A C 1
ATOM 1571 O O . LYS A 1 197 ? 7.333 -9.902 6.653 1.00 35.38 197 LYS A O 1
#

Sequence (197 aa):
MKKKHCTFLPTASMGSRPAQIDERLTHRIIYAFLNEEFITTTQSERQLCGEGFAVKAPAIRTLLKASGFTCTLEPPPKQRLEFARNYINFTVDDWKCVVFSDECKGKTFPVRAGGHVMVWGCFSPRGHGELVKVNETMTSPKHVDVLEPTSSMKELWTRFRNEWDSIPEEMGQNLIASMQSRMHKCILKKGYLIAEK

Nearest PDB structures (foldseek):
  3k9k-assembly2_A  TM=6.892E-01  e=5.369E-02  Homo sapiens
  5z58-assembly1_v  TM=3.627E-01  e=3.693E+00  Homo sapiens
  5z57-assembly1_v  TM=3.627E-01  e=3.916E+00  Homo sapiens
  5zwo-assembly1_v  TM=3.133E-01  e=7.048E+00  Saccharomyces cerevisiae S288C

Organism: Phycomyces blakesleeanus (strain ATCC 8743b / DSM 1359 / FGSC 10004 / NBRC 33097 / NRRL 1555) (NCBI:txid763407)

Foldseek 3Di:
DDDDDDPDDDDDDDDDDPDLQDSVNLVVLVVCVVVVVDDALCVVCVVCVVVPRPDHSVSSVVSCVVSPDDPDDPQADLVQLVVLVVCLPPDLVNLQPDKDKDWDWDFDPPDPPGDTWIWIWIAGLQATDDIATDDDDDDPDDDRDDDDDDPVVNVVVVVVVVVRVVDDSVVRSVVSNCVSVVSVVCNVVVNDDDDDD

Secondary structure (DSSP, 8-state):
--------PPPP----S--SS-HHHHHHHHHHHHTTS---HHHHHHHHHHTT----HHHHHHHHHHTT---PPPPPPHHHHHHHHHTTT--HHHHHTPPEEEEEEEE-TT-TT--EEEEEEEEETTEE---EEE-S---S------PPPPHHHHHHHHHHHHHHHT--HHHHHHHHHHHHHHHHHHHHTTT------

Mean predicted aligned error: 17.04 Å

Radius of gyration: 25.76 Å; Cα contacts (8 Å, |Δi|>4): 172; chains: 1; bounding box: 52×38×67 Å